Protein AF-A0A1Y6BEI7-F1 (afdb_monomer)

Radius of gyration: 17.92 Å; Cα contacts (8 Å, |Δi|>4): 416; chains: 1; bounding box: 47×39×53 Å

Foldseek 3Di:
DDDFAFKKKWFQDDPVLFFDPVQFQVFPPPHRKDKAWADDPFKIWMKIKDWDQCPPLCPVVCVVPVVPAPQRSIKMKMWTWMADNPPPGRQKIKTKIFIADVPFLCVVCVVVSVVLRVQRNPDDDDPVDHVCVRNVVVSVVSRVSSQASTLFMWIWMAGRSRMIMTHGDPDDPYHPSHDDQDPDPVSNSVVSQSVVFVNVVSSSSRRDDPPDDDPVVSPQMTMGGPDDPVVSVVSSVVSVVVSVD

Mean predicted aligned error: 5.33 Å

pLDDT: mean 88.7, std 12.26, range [48.06, 98.62]

Secondary structure (DSSP, 8-state):
-PPPPPPEEEE---TTSS--TTSTT---SSS--EEEEEE-SS-EEEEEEEEEE-TTTTHHHHHHHHHHH---SEEEEEEEEEE--SSSTTSEEEEEEEEEETTTHHHHHHHHHHHHHHHHHH----SS--HHHHHHHHHHHHHHHHHHH-SEEEEEEEETTSEEEEEE-------TTSPPPPSSHHHHHHHHHHHHHHHHHHHHHHH---SSS-GGGGGG---EESS-HHHHHHHHHHHHHHHH-

Solvent-accessible surface area (backbone atoms only — not comparable to full-atom values): 13618 Å² total; per-residue (Å²): 134,85,75,79,72,72,43,32,33,36,60,37,75,38,97,81,60,47,49,56,84,84,49,48,27,72,21,61,54,96,31,63,33,49,57,30,61,32,62,55,99,59,40,38,42,39,40,31,36,32,55,47,74,46,68,79,82,35,60,73,50,43,82,76,45,52,94,81,57,81,75,84,35,51,32,35,39,38,38,44,35,30,33,41,81,51,98,58,67,52,41,36,44,36,36,42,37,37,35,18,45,50,90,51,36,35,66,75,45,50,65,58,53,48,52,52,36,54,54,31,60,65,64,69,88,49,98,85,58,55,53,61,80,70,44,46,66,60,51,54,52,50,55,56,56,48,54,50,35,21,50,45,48,28,41,36,42,34,36,33,72,17,47,31,40,38,38,62,61,81,92,59,85,53,23,92,84,28,76,82,74,58,86,51,68,67,63,29,51,51,51,51,48,54,57,47,38,56,50,50,53,48,52,32,36,24,53,34,78,79,81,87,58,62,79,84,68,66,76,50,57,64,70,38,76,66,68,66,77,63,59,60,52,50,51,40,51,52,41,47,52,69,72,74,111

Structure (mmCIF, N/CA/C/O backbone):
data_AF-A0A1Y6BEI7-F1
#
_entry.id   AF-A0A1Y6BEI7-F1
#
loop_
_atom_site.group_PDB
_atom_site.id
_atom_site.type_symbol
_atom_site.label_atom_id
_atom_site.label_alt_id
_atom_site.label_comp_id
_atom_site.label_asym_id
_atom_site.label_entity_id
_atom_site.label_seq_id
_atom_site.pdbx_PDB_ins_code
_atom_site.Cartn_x
_atom_site.Cartn_y
_atom_site.Cartn_z
_atom_site.occupancy
_atom_site.B_iso_or_equiv
_atom_site.auth_seq_id
_atom_site.auth_comp_id
_atom_site.auth_asym_id
_atom_site.auth_atom_id
_atom_site.pdbx_PDB_model_num
ATOM 1 N N . MET A 1 1 ? 28.265 10.172 -5.011 1.00 57.28 1 MET A N 1
ATOM 2 C CA . MET A 1 1 ? 27.003 10.543 -4.333 1.00 57.28 1 MET A CA 1
ATOM 3 C C . MET A 1 1 ? 25.905 9.641 -4.865 1.00 57.28 1 MET A C 1
ATOM 5 O 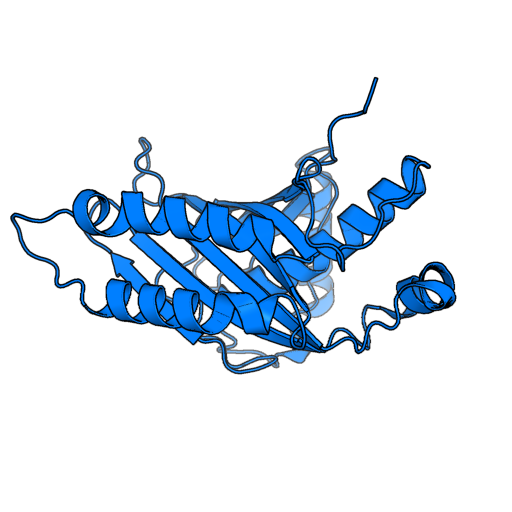O . MET A 1 1 ? 25.819 9.496 -6.079 1.00 57.28 1 MET A O 1
ATOM 9 N N . ARG A 1 2 ? 25.136 8.972 -4.000 1.00 72.94 2 ARG A N 1
ATOM 10 C CA . ARG A 1 2 ? 23.948 8.228 -4.446 1.00 72.94 2 ARG A CA 1
ATOM 11 C C . ARG A 1 2 ? 22.848 9.258 -4.713 1.00 72.94 2 ARG A C 1
ATOM 13 O O . ARG A 1 2 ? 22.606 10.097 -3.855 1.00 72.94 2 ARG A O 1
ATOM 20 N N . SER A 1 3 ? 22.265 9.247 -5.908 1.00 83.56 3 SER A N 1
ATOM 21 C CA . SER A 1 3 ? 21.085 10.061 -6.214 1.00 83.56 3 SER A CA 1
ATOM 22 C C . SER A 1 3 ? 19.923 9.616 -5.328 1.00 83.56 3 SER A C 1
ATOM 24 O O . SER A 1 3 ? 19.780 8.414 -5.083 1.00 83.56 3 SER A O 1
ATOM 26 N N . GLU A 1 4 ? 19.097 10.557 -4.875 1.00 90.12 4 GLU A N 1
ATOM 27 C CA . GLU A 1 4 ? 17.853 10.220 -4.181 1.00 90.12 4 GLU A CA 1
ATOM 28 C C . GLU A 1 4 ? 16.962 9.333 -5.074 1.00 90.12 4 GLU A C 1
ATOM 30 O O . GLU A 1 4 ? 16.994 9.474 -6.304 1.00 90.12 4 GLU A O 1
ATOM 35 N N . PRO A 1 5 ? 16.206 8.382 -4.492 1.00 92.00 5 PRO A N 1
ATOM 36 C CA . PRO A 1 5 ? 15.238 7.599 -5.249 1.00 92.00 5 PRO A CA 1
ATOM 37 C C . PRO A 1 5 ? 14.209 8.515 -5.928 1.00 92.00 5 PRO A C 1
ATOM 39 O O . PRO A 1 5 ? 13.787 9.505 -5.326 1.00 92.00 5 PRO A O 1
ATOM 42 N N . PRO A 1 6 ? 13.732 8.166 -7.136 1.00 95.25 6 PRO A N 1
ATOM 43 C CA . PRO A 1 6 ? 12.591 8.852 -7.728 1.00 95.25 6 PRO A CA 1
ATOM 44 C C . PRO A 1 6 ? 11.361 8.699 -6.827 1.00 95.25 6 PRO A C 1
ATOM 46 O O . PRO A 1 6 ? 11.113 7.634 -6.258 1.00 95.25 6 PRO A O 1
ATOM 49 N N . VAL A 1 7 ? 10.553 9.751 -6.740 1.00 96.94 7 VAL A N 1
ATOM 50 C CA . VAL A 1 7 ? 9.204 9.658 -6.174 1.00 96.94 7 VAL A CA 1
ATOM 51 C C . VAL A 1 7 ? 8.249 9.319 -7.305 1.00 96.94 7 VAL A C 1
ATOM 53 O O . VAL A 1 7 ? 8.371 9.864 -8.400 1.00 96.94 7 VAL A O 1
ATOM 56 N N . PHE A 1 8 ? 7.276 8.456 -7.044 1.00 97.19 8 PHE A N 1
ATOM 57 C CA . PHE A 1 8 ? 6.240 8.122 -8.012 1.00 97.19 8 PHE A CA 1
ATOM 58 C C . PHE A 1 8 ? 4.877 8.644 -7.566 1.00 97.19 8 PHE A C 1
ATOM 60 O O . PHE A 1 8 ? 4.600 8.759 -6.370 1.00 97.19 8 PHE A O 1
ATOM 67 N N . CYS A 1 9 ? 4.011 8.959 -8.523 1.00 97.50 9 CYS A N 1
ATOM 68 C CA . CYS A 1 9 ? 2.658 9.435 -8.277 1.00 97.50 9 CYS A CA 1
ATOM 69 C C . CYS A 1 9 ? 1.633 8.726 -9.164 1.00 97.50 9 CYS A C 1
ATOM 71 O O . CYS A 1 9 ? 1.908 8.345 -10.297 1.00 97.50 9 CYS A O 1
ATOM 73 N N . GLY A 1 10 ? 0.426 8.562 -8.637 1.00 96.00 10 GLY A N 1
ATOM 74 C CA . GLY A 1 10 ? -0.701 7.986 -9.358 1.00 96.00 10 GLY A CA 1
ATOM 75 C C . GLY A 1 10 ? -2.029 8.423 -8.753 1.00 96.00 10 GLY A C 1
ATOM 76 O O . GLY A 1 10 ? -2.081 9.190 -7.782 1.00 96.00 10 GLY A O 1
ATOM 77 N N . TRP A 1 11 ? -3.124 7.932 -9.323 1.00 95.81 11 TRP A N 1
ATOM 78 C CA . TRP A 1 11 ? -4.472 8.240 -8.856 1.00 95.81 11 TRP A CA 1
ATOM 79 C C . TRP A 1 11 ? -5.316 6.975 -8.695 1.00 95.81 11 TRP A C 1
ATOM 81 O O . TRP A 1 11 ? -5.514 6.219 -9.638 1.00 95.81 11 TRP A O 1
ATOM 91 N N . ILE A 1 12 ? -5.819 6.742 -7.485 1.00 94.50 12 ILE A N 1
ATOM 92 C CA . ILE A 1 12 ? -6.784 5.678 -7.209 1.00 94.50 12 ILE A CA 1
ATOM 93 C C . ILE A 1 12 ? -8.186 6.272 -7.404 1.00 94.50 12 ILE A C 1
ATOM 95 O O . ILE A 1 12 ? -8.562 7.170 -6.642 1.00 94.50 12 ILE A O 1
ATOM 99 N N . PRO A 1 13 ? -8.962 5.812 -8.3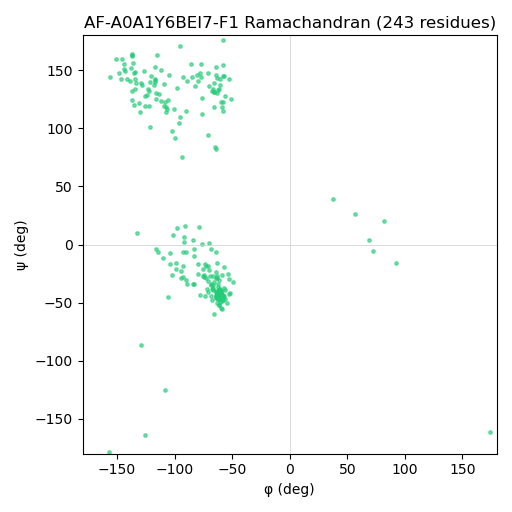99 1.00 91.25 13 PRO A N 1
ATOM 100 C CA . PRO A 1 13 ? -10.273 6.375 -8.679 1.00 91.25 13 PRO A CA 1
ATOM 101 C C . PRO A 1 13 ? -11.243 6.159 -7.512 1.00 91.25 13 PRO A C 1
ATOM 103 O O . PRO A 1 13 ? -11.227 5.133 -6.831 1.00 91.25 13 PRO A O 1
ATOM 106 N N . ALA A 1 14 ? -12.125 7.136 -7.301 1.00 89.19 14 ALA A N 1
ATOM 107 C CA . ALA A 1 14 ? -13.199 7.068 -6.318 1.00 89.19 14 ALA A CA 1
ATOM 108 C C . ALA A 1 14 ? -14.497 7.585 -6.941 1.00 89.19 14 ALA A C 1
ATOM 110 O O . ALA A 1 14 ? -14.573 8.751 -7.322 1.00 89.19 14 ALA A O 1
ATOM 111 N N . VAL A 1 15 ? -15.533 6.742 -6.992 1.00 83.06 15 VAL A N 1
ATOM 112 C CA . VAL A 1 15 ? -16.836 7.081 -7.601 1.00 83.06 15 VAL A CA 1
ATOM 113 C C . VAL A 1 15 ? -17.468 8.322 -6.956 1.00 83.06 15 VAL A C 1
ATOM 115 O O . VAL A 1 15 ? -18.041 9.161 -7.638 1.00 83.06 15 VAL A O 1
ATOM 118 N N . SER A 1 16 ? -17.319 8.483 -5.641 1.00 86.31 16 SER A N 1
ATOM 119 C CA . SER A 1 16 ? -17.838 9.630 -4.881 1.00 86.31 16 SER A CA 1
ATOM 120 C C . SER A 1 16 ? -16.917 10.861 -4.897 1.00 86.31 16 SER A C 1
ATOM 122 O O . SER A 1 16 ? -17.157 11.819 -4.164 1.00 86.31 16 SER A O 1
ATOM 124 N N . GLY A 1 17 ? -15.801 10.814 -5.632 1.00 88.62 17 GLY A N 1
ATOM 125 C CA . GLY A 1 17 ? -14.734 11.819 -5.585 1.00 88.62 17 GLY A CA 1
ATOM 126 C C . GLY A 1 17 ? -13.874 11.781 -4.313 1.00 88.62 17 GLY A C 1
ATOM 127 O O . GLY A 1 17 ? -12.880 12.504 -4.224 1.00 88.62 17 GLY A O 1
ATOM 128 N N . ARG A 1 18 ? -14.217 10.940 -3.323 1.00 93.94 18 ARG A N 1
ATOM 129 C CA . ARG A 1 18 ? -13.430 10.741 -2.097 1.00 93.94 18 ARG A CA 1
ATOM 130 C C . ARG A 1 18 ? -13.339 9.264 -1.721 1.00 93.94 18 ARG A C 1
ATOM 132 O O . ARG A 1 18 ? -14.350 8.616 -1.464 1.00 93.94 18 ARG A O 1
ATOM 139 N N . LEU A 1 19 ? -12.122 8.750 -1.580 1.00 94.38 19 LEU A N 1
ATOM 140 C CA . LEU A 1 19 ? -11.861 7.429 -1.029 1.00 94.38 19 LEU A CA 1
ATOM 141 C C . LEU A 1 19 ? -12.386 7.322 0.404 1.00 94.38 19 LEU A C 1
ATOM 143 O O . LEU A 1 19 ? -12.178 8.204 1.252 1.00 94.38 19 LEU A O 1
ATOM 147 N N . SER A 1 20 ? -13.013 6.184 0.690 1.00 94.62 20 SER A N 1
ATOM 148 C CA . SER A 1 20 ? -13.272 5.766 2.059 1.00 94.62 20 SER A CA 1
ATOM 149 C C . SER A 1 20 ? -12.173 4.817 2.522 1.00 94.62 20 SER A C 1
ATOM 151 O O . SER A 1 20 ? -12.123 3.661 2.122 1.00 94.62 20 SER A O 1
ATOM 153 N N . PHE A 1 21 ? -11.318 5.254 3.445 1.00 95.62 21 PHE A N 1
ATOM 154 C CA . PHE A 1 21 ? -10.297 4.368 4.022 1.00 95.62 21 PHE A CA 1
ATOM 155 C C . PHE A 1 21 ? -10.881 3.191 4.829 1.00 95.62 21 PHE A C 1
ATOM 157 O O . PHE A 1 21 ? -10.139 2.305 5.243 1.00 95.62 21 PHE A O 1
ATOM 164 N N . SER A 1 22 ? -12.201 3.150 5.053 1.00 94.19 22 SER A N 1
ATOM 165 C CA . SER A 1 22 ? -12.878 1.990 5.640 1.00 94.19 22 SER A CA 1
ATOM 166 C C . SER A 1 22 ? -13.144 0.852 4.662 1.00 94.19 22 SER A C 1
ATOM 168 O O . SER A 1 22 ? -13.449 -0.242 5.123 1.00 94.19 22 SER A O 1
ATOM 170 N N . VAL A 1 23 ? -13.072 1.099 3.349 1.00 93.62 23 VAL A N 1
ATOM 171 C CA . VAL A 1 23 ? -13.267 0.048 2.336 1.00 93.62 23 VAL A CA 1
ATOM 172 C C . VAL A 1 23 ? -11.958 -0.608 1.906 1.00 93.62 23 VAL A C 1
ATOM 174 O O . VAL A 1 23 ? -11.984 -1.589 1.170 1.00 93.62 23 VAL A O 1
ATOM 177 N N . PHE A 1 24 ? -10.819 -0.091 2.378 1.00 95.19 24 PHE A N 1
ATOM 178 C CA . PHE A 1 24 ? -9.511 -0.638 2.038 1.00 95.19 24 PHE A CA 1
ATOM 179 C C . PHE A 1 24 ? -9.417 -2.110 2.448 1.00 95.19 24 PHE A C 1
ATOM 181 O O . PHE A 1 24 ? -9.599 -2.440 3.612 1.00 95.19 24 PHE A O 1
ATOM 188 N N . GLY A 1 25 ? -9.124 -3.004 1.508 1.00 94.31 25 GLY A N 1
ATOM 189 C CA . GLY A 1 25 ? -9.045 -4.442 1.785 1.00 94.31 25 GLY A CA 1
ATOM 190 C C . GLY A 1 25 ? -10.396 -5.162 1.810 1.00 94.31 25 GLY A C 1
ATOM 191 O O . GLY A 1 25 ? -10.499 -6.239 2.388 1.00 94.31 25 GLY A O 1
ATOM 192 N N . GLN A 1 26 ? -11.432 -4.585 1.193 1.00 94.81 26 GLN A N 1
ATOM 193 C CA . GLN A 1 26 ? -12.680 -5.291 0.864 1.00 94.81 26 GLN A CA 1
ATOM 194 C C . GLN A 1 26 ? -12.656 -5.918 -0.541 1.00 94.81 26 GLN A C 1
ATOM 196 O O . GLN A 1 26 ? -13.675 -6.412 -1.017 1.00 94.81 26 GLN A O 1
ATOM 201 N N . SER A 1 27 ? -11.512 -5.876 -1.224 1.00 92.00 27 SER A N 1
ATOM 202 C CA . SER A 1 27 ? -11.386 -6.351 -2.599 1.00 92.00 27 SER A CA 1
ATOM 203 C C . SER A 1 27 ? -11.250 -7.866 -2.681 1.00 92.00 27 SER A C 1
ATOM 205 O O . SER A 1 27 ? -10.539 -8.491 -1.882 1.00 92.00 27 SER A O 1
ATOM 207 N N . GLU A 1 28 ? -11.908 -8.445 -3.681 1.00 91.31 28 GLU A N 1
ATOM 208 C CA . GLU A 1 28 ? -11.849 -9.872 -3.999 1.00 91.31 28 GLU A CA 1
ATOM 209 C C . GLU A 1 28 ? -10.968 -10.181 -5.220 1.00 91.31 28 GLU A C 1
ATOM 211 O O . GLU A 1 28 ? -10.657 -11.345 -5.471 1.00 91.31 28 GLU A O 1
ATOM 216 N N . HIS A 1 29 ? -10.493 -9.144 -5.920 1.00 88.62 29 HIS A N 1
ATOM 217 C CA . HIS A 1 29 ? -9.666 -9.254 -7.121 1.00 88.62 29 HIS A CA 1
ATOM 218 C C . HIS A 1 29 ? -8.268 -8.649 -6.916 1.00 88.62 29 HIS A C 1
ATOM 220 O O . HIS A 1 29 ? -8.149 -7.620 -6.251 1.00 88.62 29 HIS A O 1
ATOM 226 N N . PRO A 1 30 ? -7.204 -9.252 -7.485 1.00 89.38 30 PRO A N 1
ATOM 227 C CA . PRO A 1 30 ? -7.193 -10.525 -8.224 1.00 89.38 30 PRO A CA 1
ATOM 228 C C . PRO A 1 30 ? -7.348 -11.762 -7.322 1.00 89.38 30 PRO A C 1
ATOM 230 O O . PRO A 1 30 ? -7.664 -12.845 -7.803 1.00 89.38 30 PRO A O 1
ATOM 233 N N . THR A 1 31 ? -7.134 -11.614 -6.014 1.00 94.38 31 THR A N 1
ATOM 234 C CA . THR A 1 31 ? -7.521 -12.606 -5.006 1.00 94.38 31 THR A CA 1
ATOM 235 C C . THR A 1 31 ? -8.146 -11.906 -3.808 1.00 94.38 31 THR A C 1
ATOM 237 O O . THR A 1 31 ? -7.974 -10.700 -3.624 1.00 94.38 31 THR A O 1
ATOM 240 N N . LYS A 1 32 ? -8.838 -12.657 -2.950 1.00 95.81 32 LYS A N 1
ATOM 241 C CA . LYS A 1 32 ? -9.425 -12.097 -1.734 1.00 95.81 32 LYS A CA 1
ATOM 242 C C . LYS A 1 32 ? -8.362 -11.464 -0.839 1.00 95.81 32 LYS A C 1
ATOM 244 O O . LYS A 1 32 ? -7.453 -12.143 -0.357 1.00 95.81 32 LYS A O 1
ATOM 249 N N . SER A 1 33 ? -8.504 -10.163 -0.614 1.00 97.25 33 SER A N 1
ATOM 250 C CA . SER A 1 33 ? -7.698 -9.440 0.362 1.00 97.25 33 SER A CA 1
ATOM 251 C C . SER A 1 33 ? -8.104 -9.831 1.786 1.00 97.25 33 SER A C 1
ATOM 253 O O . SER A 1 33 ? -9.250 -10.187 2.066 1.00 97.25 33 SER A O 1
ATOM 255 N N . ILE A 1 34 ? -7.128 -9.825 2.691 1.00 97.69 34 ILE A N 1
ATOM 256 C CA . ILE A 1 34 ? -7.339 -10.046 4.119 1.00 97.69 34 ILE A CA 1
ATOM 257 C C . ILE A 1 34 ? -6.935 -8.768 4.833 1.00 97.69 34 ILE A C 1
ATOM 259 O O . ILE A 1 34 ? -5.805 -8.305 4.678 1.00 97.69 34 ILE A O 1
ATOM 263 N N . SER A 1 35 ? -7.847 -8.216 5.627 1.00 97.94 35 SER A N 1
ATOM 264 C CA . SER A 1 35 ? -7.639 -6.945 6.306 1.00 97.94 35 SER A CA 1
ATOM 265 C C . SER A 1 35 ? -8.105 -6.949 7.758 1.00 97.94 35 SER A C 1
ATOM 267 O O . SER A 1 35 ? -8.852 -7.826 8.198 1.00 97.94 35 SER A O 1
ATOM 269 N N . ALA A 1 36 ? -7.627 -5.961 8.506 1.00 97.94 36 ALA A N 1
ATOM 270 C CA . ALA A 1 36 ? -8.210 -5.512 9.762 1.00 97.94 36 ALA A CA 1
ATOM 271 C C . ALA A 1 36 ? -8.061 -3.997 9.880 1.00 97.94 36 ALA A C 1
ATOM 273 O O . ALA A 1 36 ? -7.109 -3.406 9.360 1.00 97.94 36 ALA A O 1
ATOM 274 N N . HIS A 1 37 ? -9.004 -3.384 10.589 1.00 97.44 37 HIS A N 1
ATOM 275 C CA . HIS A 1 37 ? -9.025 -1.952 10.840 1.00 97.44 37 HIS A CA 1
ATOM 276 C C . HIS A 1 37 ? -9.337 -1.702 12.309 1.00 97.44 37 HIS A C 1
ATOM 278 O O . HIS A 1 37 ? -10.319 -2.226 12.823 1.00 97.44 37 HIS A O 1
ATOM 284 N N . ALA A 1 38 ? -8.571 -0.816 12.932 1.00 97.12 38 ALA A N 1
ATOM 285 C CA . ALA A 1 38 ? -8.941 -0.186 14.189 1.00 97.12 38 ALA A CA 1
ATOM 286 C C . ALA A 1 38 ? -9.081 1.312 13.920 1.00 97.12 38 ALA A C 1
ATOM 288 O O . ALA A 1 38 ? -8.210 1.910 13.287 1.00 97.12 38 ALA A O 1
ATOM 289 N N . ALA A 1 39 ? -10.183 1.933 14.331 1.00 96.12 39 ALA A N 1
ATOM 290 C CA . ALA A 1 39 ? -10.394 3.356 14.097 1.00 96.12 39 ALA A CA 1
ATOM 291 C C . ALA A 1 39 ? -11.204 4.001 15.215 1.00 96.12 39 ALA A C 1
ATOM 293 O O . ALA A 1 39 ? -12.116 3.390 15.769 1.00 96.12 39 ALA A O 1
ATOM 294 N N . ASP A 1 40 ? -10.907 5.269 15.466 1.00 93.62 40 ASP A N 1
ATOM 295 C CA . ASP A 1 40 ? -11.716 6.173 16.269 1.00 93.62 40 ASP A CA 1
ATOM 296 C C . ASP A 1 40 ? -12.045 7.450 15.463 1.00 93.62 40 ASP A C 1
ATOM 298 O O . ASP A 1 40 ? -11.953 7.489 14.230 1.00 93.62 40 ASP A O 1
ATOM 302 N N . ARG A 1 41 ? -12.486 8.513 16.146 1.00 91.00 41 ARG A N 1
ATOM 303 C CA . ARG A 1 41 ? -12.839 9.797 15.509 1.00 91.00 41 ARG A CA 1
ATOM 304 C C . ARG A 1 41 ? -11.633 10.575 14.982 1.00 91.00 41 ARG A C 1
ATOM 306 O O . ARG A 1 41 ? -11.805 11.509 14.202 1.00 91.00 41 ARG A O 1
ATOM 313 N N . THR A 1 42 ? -10.436 10.253 15.447 1.00 91.75 42 THR A N 1
ATOM 314 C CA . THR A 1 42 ? -9.198 10.973 15.141 1.00 91.75 42 THR A CA 1
ATOM 315 C C . THR A 1 42 ? -8.333 10.197 14.173 1.00 91.75 42 THR A C 1
ATOM 317 O O . THR A 1 42 ? -7.933 10.752 13.154 1.00 91.75 42 THR A O 1
ATOM 320 N N . ARG A 1 43 ? -8.175 8.895 14.401 1.00 95.50 43 ARG A N 1
ATOM 321 C CA . ARG A 1 43 ? -7.199 8.079 13.705 1.00 95.50 43 ARG A CA 1
ATOM 322 C C . ARG A 1 43 ? -7.760 6.732 13.283 1.00 95.50 43 ARG A C 1
ATOM 324 O O . ARG A 1 43 ? -8.781 6.252 13.771 1.00 95.50 43 ARG A O 1
ATOM 331 N N . ARG A 1 44 ? -7.064 6.113 12.343 1.00 96.38 44 ARG A N 1
ATOM 332 C CA . ARG A 1 44 ? -7.294 4.758 11.865 1.00 96.38 44 ARG A CA 1
ATOM 333 C C . ARG A 1 44 ? -5.950 4.088 11.684 1.00 96.38 44 ARG A C 1
ATOM 335 O O . ARG A 1 44 ? -5.042 4.718 11.162 1.00 96.38 44 ARG A O 1
ATOM 342 N N . TYR A 1 45 ? -5.880 2.820 12.044 1.00 98.12 45 TYR A N 1
ATOM 343 C CA . TYR A 1 45 ? -4.816 1.893 11.701 1.00 98.12 45 TYR A CA 1
ATOM 344 C C . TYR A 1 45 ? -5.414 0.778 10.859 1.00 98.12 45 TYR A C 1
ATOM 346 O O . TYR A 1 45 ? -6.547 0.347 11.095 1.00 98.12 45 TYR A O 1
ATOM 354 N N . LEU A 1 46 ? -4.671 0.322 9.859 1.00 97.94 46 LEU A N 1
ATOM 355 C CA . LEU A 1 46 ? -5.067 -0.815 9.051 1.00 97.94 46 LEU A CA 1
ATOM 356 C C . LEU A 1 46 ? -3.875 -1.673 8.659 1.00 97.94 46 LEU A C 1
ATOM 358 O O . LEU A 1 46 ? -2.757 -1.191 8.464 1.00 97.94 46 LEU A O 1
ATOM 362 N N . VAL A 1 47 ? -4.173 -2.956 8.520 1.00 98.50 47 VAL A N 1
ATOM 363 C CA . VAL A 1 47 ? -3.326 -3.952 7.880 1.00 98.50 47 VAL A CA 1
ATOM 364 C C . VAL A 1 47 ? -4.146 -4.593 6.779 1.00 98.50 47 VAL A C 1
ATOM 366 O O . VAL A 1 47 ? -5.272 -5.021 7.022 1.00 98.50 47 VAL A O 1
ATOM 369 N N . VAL A 1 48 ? -3.603 -4.642 5.569 1.00 98.44 48 VAL A N 1
ATOM 370 C CA . VAL A 1 48 ? -4.237 -5.296 4.421 1.00 98.44 48 VAL A CA 1
ATOM 371 C C . VAL A 1 48 ? -3.175 -6.086 3.687 1.00 98.44 48 VAL A C 1
ATOM 373 O O . VAL A 1 48 ? -2.116 -5.545 3.392 1.00 98.44 48 VAL A O 1
ATOM 376 N N . TYR A 1 49 ? -3.442 -7.341 3.351 1.00 98.38 49 TYR A N 1
ATOM 377 C CA . TYR A 1 49 ? -2.570 -8.093 2.459 1.00 98.38 49 TYR A CA 1
ATOM 378 C C . TYR A 1 49 ? -3.350 -8.920 1.447 1.00 98.38 49 TYR A C 1
ATOM 380 O O . TYR A 1 49 ? -4.483 -9.339 1.689 1.00 98.38 49 TYR A O 1
ATOM 388 N N . GLN A 1 50 ? -2.732 -9.150 0.295 1.00 97.50 50 GLN A N 1
ATOM 389 C CA . GLN A 1 50 ? -3.336 -9.836 -0.838 1.00 97.50 50 GLN A CA 1
ATOM 390 C C . GLN A 1 50 ? -2.272 -10.638 -1.586 1.00 97.50 50 GLN A C 1
ATOM 392 O O . GLN A 1 50 ? -1.131 -10.200 -1.737 1.00 97.50 50 GLN A O 1
ATOM 397 N N . ARG A 1 51 ? -2.643 -11.827 -2.067 1.00 96.38 51 ARG A N 1
ATOM 398 C CA . ARG A 1 51 ? -1.786 -12.608 -2.963 1.00 96.38 51 ARG A CA 1
ATOM 399 C C . ARG A 1 51 ? -1.950 -12.093 -4.388 1.00 96.38 51 ARG A C 1
ATOM 401 O O . ARG A 1 51 ? -3.078 -11.907 -4.844 1.00 96.38 51 ARG A O 1
ATOM 408 N N . ARG A 1 52 ? -0.851 -11.942 -5.120 1.00 93.44 52 ARG A N 1
ATOM 409 C CA . ARG A 1 52 ? -0.887 -11.634 -6.553 1.00 93.44 52 ARG A CA 1
ATOM 410 C C . ARG A 1 52 ? 0.082 -12.521 -7.313 1.00 93.44 52 ARG A C 1
ATOM 412 O O . ARG A 1 52 ? 1.179 -12.797 -6.835 1.00 93.44 52 ARG A O 1
ATOM 419 N N . ILE A 1 53 ? -0.343 -12.921 -8.506 1.00 90.94 53 ILE A N 1
ATOM 420 C CA . ILE A 1 53 ? 0.515 -13.559 -9.497 1.00 90.94 53 ILE A CA 1
ATOM 421 C C . ILE A 1 53 ? 0.876 -12.475 -10.509 1.00 90.94 53 ILE A C 1
ATOM 423 O O . ILE A 1 53 ? -0.013 -11.921 -11.146 1.00 90.94 53 ILE A O 1
ATOM 427 N N . THR A 1 54 ? 2.154 -12.129 -10.631 1.00 82.56 54 THR A N 1
ATOM 428 C CA . THR A 1 54 ? 2.616 -11.035 -11.507 1.00 82.56 54 THR A CA 1
ATOM 429 C C . THR A 1 54 ? 3.135 -11.531 -12.860 1.00 82.56 54 THR A C 1
ATOM 431 O O . THR A 1 54 ? 3.765 -10.776 -13.593 1.00 82.56 54 THR A O 1
ATOM 434 N N . ALA A 1 55 ? 2.856 -12.790 -13.218 1.00 65.88 55 ALA A N 1
ATOM 435 C CA . ALA A 1 55 ? 3.430 -13.480 -14.377 1.00 65.88 55 ALA A CA 1
ATOM 436 C C . ALA A 1 55 ? 3.297 -12.723 -15.717 1.00 65.88 55 ALA A C 1
ATOM 438 O O . ALA A 1 55 ? 4.195 -12.853 -16.556 1.00 65.88 55 ALA A O 1
ATOM 439 N N . ASP A 1 56 ? 2.248 -11.908 -15.874 1.00 54.47 56 ASP A N 1
ATOM 440 C CA . ASP A 1 56 ? 1.923 -11.206 -17.124 1.00 54.47 56 ASP A CA 1
ATOM 441 C C . ASP A 1 56 ? 2.520 -9.791 -17.208 1.00 54.47 56 ASP A C 1
ATOM 443 O O . ASP A 1 56 ? 2.871 -9.328 -18.290 1.00 54.47 56 ASP A O 1
ATOM 447 N N . ALA A 1 57 ? 2.737 -9.114 -16.075 1.00 55.66 57 ALA A N 1
ATOM 448 C CA . ALA A 1 57 ? 3.370 -7.788 -16.043 1.00 55.66 57 ALA A CA 1
ATOM 449 C C . ALA A 1 57 ? 4.913 -7.854 -16.081 1.00 55.66 57 ALA A C 1
ATOM 451 O O . ALA A 1 57 ? 5.592 -6.839 -16.223 1.00 55.66 57 ALA A O 1
ATOM 452 N N . VAL A 1 58 ? 5.475 -9.057 -15.936 1.00 51.84 58 VAL A N 1
ATOM 453 C CA . VAL A 1 58 ? 6.906 -9.321 -15.704 1.00 51.84 58 VAL A CA 1
ATOM 454 C C . VAL A 1 58 ? 7.617 -9.774 -16.992 1.00 51.84 58 VAL A C 1
ATOM 456 O O . VAL A 1 58 ? 8.787 -10.136 -16.957 1.00 51.84 58 VAL A O 1
ATOM 459 N N . VAL A 1 59 ? 6.974 -9.726 -18.166 1.00 50.28 59 VAL A N 1
ATOM 460 C CA . VAL A 1 59 ? 7.618 -10.111 -19.443 1.00 50.28 59 VAL A CA 1
ATOM 461 C C . VAL A 1 59 ? 8.918 -9.323 -19.730 1.00 50.28 59 VAL A C 1
ATOM 463 O O . VAL A 1 59 ? 9.895 -9.970 -20.104 1.00 50.28 59 VAL A O 1
ATOM 466 N N . PRO A 1 60 ? 9.029 -8.004 -19.451 1.00 50.12 60 PRO A N 1
ATOM 467 C CA . PRO A 1 60 ? 10.308 -7.287 -19.572 1.00 50.12 60 PRO A CA 1
ATOM 468 C C . PRO A 1 60 ? 11.330 -7.669 -18.485 1.00 50.12 60 PRO A C 1
ATOM 470 O O . PRO A 1 60 ? 12.534 -7.689 -18.733 1.00 50.12 60 PRO A O 1
ATOM 473 N N . LEU A 1 61 ? 10.855 -8.025 -17.283 1.00 50.72 61 LEU A N 1
ATOM 474 C CA . LEU A 1 61 ? 11.693 -8.528 -16.187 1.00 50.72 61 LEU A CA 1
ATOM 475 C C . LEU A 1 61 ? 12.300 -9.888 -16.529 1.00 50.72 61 LEU A C 1
ATOM 477 O O . LEU A 1 61 ? 13.416 -10.179 -16.116 1.00 50.72 61 LEU A O 1
ATOM 481 N N . LYS A 1 62 ? 11.567 -10.734 -17.259 1.00 52.59 62 LYS A N 1
ATOM 482 C CA . LYS A 1 62 ? 12.026 -12.074 -17.609 1.00 52.59 62 LYS A CA 1
ATOM 483 C C . LYS A 1 62 ? 13.325 -11.984 -18.410 1.00 52.59 62 LYS A C 1
ATOM 485 O O . LYS A 1 62 ? 14.326 -12.525 -17.970 1.00 52.59 62 LYS A O 1
ATOM 490 N N . SER A 1 63 ? 13.379 -11.240 -19.509 1.00 54.09 63 SER A N 1
ATOM 491 C CA . SER A 1 63 ? 14.599 -11.182 -20.331 1.00 54.09 63 SER A CA 1
ATOM 492 C C . SER A 1 63 ? 15.819 -10.564 -19.633 1.00 54.09 63 SER A C 1
ATOM 494 O O . SER A 1 63 ? 16.935 -10.950 -19.963 1.00 54.09 63 SER A O 1
ATOM 496 N N . LEU A 1 64 ? 15.630 -9.643 -18.678 1.00 55.50 64 LEU A N 1
ATOM 497 C CA . LEU A 1 64 ? 16.740 -8.955 -17.998 1.00 55.50 64 LEU A CA 1
ATOM 498 C C . LEU A 1 64 ? 17.175 -9.612 -16.674 1.00 55.50 64 LEU A C 1
ATOM 500 O O . LEU A 1 64 ? 18.341 -9.527 -16.306 1.00 55.50 64 LEU A O 1
ATOM 504 N N . LEU A 1 65 ? 16.268 -10.289 -15.961 1.00 55.72 65 LEU A N 1
ATOM 505 C CA . LEU A 1 65 ? 16.514 -10.826 -14.612 1.00 55.72 65 LEU A CA 1
ATOM 506 C C . LEU A 1 65 ? 16.449 -12.370 -14.525 1.00 55.72 65 LEU A C 1
ATOM 508 O O . LEU A 1 65 ? 16.709 -12.929 -13.455 1.00 55.72 65 LEU A O 1
ATOM 512 N N . LEU A 1 66 ? 16.117 -13.083 -15.617 1.00 48.06 66 LEU A N 1
ATOM 513 C CA . LEU A 1 66 ? 15.872 -14.540 -15.603 1.00 48.06 66 LEU A CA 1
ATOM 514 C C . LEU A 1 66 ? 17.036 -15.421 -15.130 1.00 48.06 66 LEU A C 1
ATOM 516 O O . LEU A 1 66 ? 16.737 -16.376 -14.414 1.00 48.06 66 LEU A O 1
ATOM 520 N N . PRO A 1 67 ? 18.320 -15.179 -15.461 1.00 53.94 67 PRO A N 1
ATOM 521 C CA . PRO A 1 67 ? 19.358 -16.120 -15.044 1.00 53.94 67 PRO A CA 1
ATOM 522 C C . PRO A 1 67 ? 19.558 -16.155 -13.521 1.00 53.94 67 PRO A C 1
ATOM 524 O O . PRO A 1 67 ? 19.951 -17.183 -12.981 1.00 53.94 67 PRO A O 1
ATOM 527 N N . ALA A 1 68 ? 19.264 -15.054 -12.817 1.00 52.03 68 ALA A N 1
ATOM 528 C CA . ALA A 1 68 ? 19.612 -14.907 -11.405 1.00 52.03 68 ALA A CA 1
ATOM 529 C C . ALA A 1 68 ? 18.442 -15.121 -10.431 1.00 52.03 68 ALA A C 1
ATOM 531 O O . ALA A 1 68 ? 18.683 -15.480 -9.280 1.00 52.03 68 ALA A O 1
ATOM 532 N N . LEU A 1 69 ? 17.184 -14.893 -10.836 1.00 56.88 69 LEU A N 1
ATOM 533 C CA . LEU A 1 69 ? 16.135 -14.617 -9.845 1.00 56.88 69 LEU A CA 1
ATOM 534 C C . LEU A 1 69 ? 15.055 -15.690 -9.631 1.00 56.88 69 LEU A C 1
ATOM 536 O O . LEU A 1 69 ? 14.366 -15.578 -8.618 1.00 56.88 69 LEU A O 1
ATOM 540 N N . HIS A 1 70 ? 14.924 -16.733 -10.472 1.00 60.06 70 HIS A N 1
ATOM 541 C CA . HIS A 1 70 ? 13.957 -17.849 -10.290 1.00 60.06 70 HIS A CA 1
ATOM 542 C C . HIS A 1 70 ? 12.585 -17.408 -9.722 1.00 60.06 70 HIS A C 1
ATOM 544 O O . HIS A 1 70 ? 12.012 -18.064 -8.852 1.00 60.06 70 HIS A O 1
ATOM 550 N N . LEU A 1 71 ? 12.071 -16.250 -10.158 1.00 66.50 71 LEU A N 1
ATOM 551 C CA . LEU A 1 71 ? 10.853 -15.684 -9.583 1.00 66.50 71 LEU A CA 1
ATOM 552 C C . LEU A 1 71 ? 9.659 -16.466 -10.120 1.00 66.50 71 LEU A C 1
ATOM 554 O O . LEU A 1 71 ? 9.320 -16.371 -11.297 1.00 66.50 71 LEU A O 1
ATOM 558 N N . ASP A 1 72 ? 8.996 -17.201 -9.233 1.00 75.00 72 ASP A N 1
ATOM 559 C CA . ASP A 1 72 ? 7.758 -17.939 -9.498 1.00 75.00 72 ASP A CA 1
ATOM 560 C C . ASP A 1 72 ? 6.539 -17.017 -9.703 1.00 75.00 72 ASP A C 1
ATOM 562 O O . ASP A 1 72 ? 5.428 -17.490 -9.944 1.00 75.00 72 ASP A O 1
ATOM 566 N N . GLY A 1 73 ? 6.741 -15.695 -9.639 1.00 84.94 73 GLY A N 1
ATOM 567 C CA . GLY A 1 73 ? 5.707 -14.687 -9.851 1.00 84.94 73 GLY A CA 1
ATOM 568 C C . GLY A 1 73 ? 4.647 -14.647 -8.747 1.00 84.94 73 GLY A C 1
ATOM 569 O O . GLY A 1 73 ? 3.691 -13.891 -8.889 1.00 84.94 73 GLY A O 1
ATOM 570 N N . ASP A 1 74 ? 4.779 -15.443 -7.678 1.00 91.56 74 ASP A N 1
ATOM 571 C CA . ASP A 1 74 ? 3.778 -15.614 -6.619 1.00 91.56 74 ASP A CA 1
ATOM 572 C C . ASP A 1 74 ? 4.165 -14.818 -5.368 1.00 91.56 74 ASP A C 1
ATOM 574 O O . ASP A 1 74 ? 4.958 -15.245 -4.517 1.00 91.56 74 ASP A O 1
ATOM 578 N N . PHE A 1 75 ? 3.573 -13.634 -5.251 1.00 94.69 75 PHE A N 1
ATOM 579 C CA . PHE A 1 75 ? 3.921 -12.667 -4.224 1.00 94.69 75 PHE A CA 1
ATOM 580 C C . PHE A 1 75 ? 2.756 -12.390 -3.276 1.00 94.69 75 PHE A C 1
ATOM 582 O O . PHE A 1 75 ? 1.576 -12.481 -3.629 1.00 94.69 75 PHE A O 1
ATOM 589 N N . ILE A 1 76 ? 3.103 -12.003 -2.050 1.00 97.12 76 ILE A N 1
ATOM 590 C CA . ILE A 1 76 ? 2.176 -11.396 -1.099 1.00 97.12 76 ILE A CA 1
ATOM 591 C C . ILE A 1 76 ? 2.492 -9.911 -1.010 1.00 97.12 76 ILE A C 1
ATOM 593 O O . ILE A 1 76 ? 3.616 -9.527 -0.694 1.00 97.12 76 ILE A O 1
ATOM 597 N N . PHE A 1 77 ? 1.480 -9.097 -1.264 1.00 97.75 77 PHE A N 1
ATOM 598 C CA . PHE A 1 77 ? 1.523 -7.659 -1.076 1.00 97.75 77 PHE A CA 1
ATOM 599 C C . PHE A 1 77 ? 0.887 -7.332 0.267 1.00 97.75 77 PHE A C 1
ATOM 601 O O . PHE A 1 77 ? -0.166 -7.878 0.591 1.00 97.75 77 PHE A O 1
ATOM 608 N N . LEU A 1 78 ? 1.525 -6.471 1.049 1.00 98.38 78 LEU A N 1
ATOM 609 C CA . LEU A 1 78 ? 1.070 -6.044 2.372 1.00 98.38 78 LEU A CA 1
ATOM 610 C C . LEU A 1 78 ? 1.092 -4.520 2.431 1.00 98.38 78 LEU A C 1
ATOM 612 O O . LEU A 1 78 ? 2.048 -3.907 1.972 1.00 98.38 78 LEU A O 1
ATOM 616 N N . PHE A 1 79 ? 0.076 -3.917 3.034 1.00 98.62 79 PHE A N 1
ATOM 617 C CA . PHE A 1 79 ? 0.023 -2.500 3.356 1.00 98.62 79 PHE A CA 1
ATOM 618 C C . PHE A 1 79 ? -0.281 -2.327 4.841 1.00 98.62 79 PHE A C 1
ATOM 620 O O . PHE A 1 79 ? -1.325 -2.772 5.328 1.00 98.62 79 PHE A O 1
ATOM 627 N N . LEU A 1 80 ? 0.646 -1.690 5.551 1.00 98.50 80 LEU A N 1
ATOM 628 C CA . LEU A 1 80 ? 0.472 -1.228 6.923 1.00 98.50 80 LEU A CA 1
ATOM 629 C C . LEU A 1 80 ? 0.353 0.285 6.871 1.00 98.50 80 LEU A C 1
ATOM 631 O O . LEU A 1 80 ? 1.277 0.946 6.404 1.00 98.50 80 LEU A O 1
ATOM 635 N N . ALA A 1 81 ? -0.777 0.830 7.311 1.00 98.38 81 ALA A N 1
ATOM 636 C CA . ALA A 1 81 ? -0.988 2.267 7.263 1.00 98.38 81 ALA A CA 1
ATOM 637 C C . ALA A 1 81 ? -1.799 2.799 8.435 1.00 98.38 81 ALA A C 1
ATOM 639 O O . ALA A 1 81 ? -2.580 2.085 9.069 1.00 98.38 81 ALA A O 1
ATOM 640 N N . SER A 1 82 ? -1.650 4.098 8.664 1.00 97.88 82 SER A N 1
ATOM 641 C CA . SER A 1 82 ? -2.478 4.863 9.574 1.00 97.88 82 SER A CA 1
ATOM 642 C C . SER A 1 82 ? -2.879 6.204 8.970 1.00 97.88 82 SER A C 1
ATOM 644 O O . SER A 1 82 ? -2.239 6.719 8.051 1.00 97.88 82 SER A O 1
ATOM 646 N N . THR A 1 83 ? -3.979 6.774 9.446 1.00 97.31 83 THR A N 1
ATOM 647 C CA . THR A 1 83 ? -4.315 8.149 9.078 1.00 97.31 83 THR A CA 1
ATOM 648 C C . THR A 1 83 ? -3.473 9.142 9.869 1.00 97.31 83 THR A C 1
ATOM 650 O O . THR A 1 83 ? -3.137 8.899 11.030 1.00 97.31 83 THR A O 1
ATOM 653 N N . ASP A 1 84 ? -3.165 10.272 9.242 1.00 89.56 84 ASP A N 1
ATOM 654 C CA . ASP A 1 84 ? -2.448 11.376 9.883 1.00 89.56 84 ASP A CA 1
ATOM 655 C C . ASP A 1 84 ? -3.394 12.239 10.749 1.00 89.56 84 ASP A C 1
ATOM 657 O O . ASP A 1 84 ? -4.561 12.447 10.393 1.00 89.56 84 ASP A O 1
ATOM 661 N N . ASP A 1 85 ? -2.863 12.764 11.857 1.00 78.56 85 ASP A N 1
ATOM 662 C CA . ASP A 1 85 ? -3.541 13.642 12.828 1.00 78.56 85 ASP A CA 1
ATOM 663 C C . ASP A 1 85 ? -3.363 15.138 12.485 1.00 78.56 85 ASP A C 1
ATOM 665 O O . ASP A 1 85 ? -3.596 16.021 13.313 1.00 78.56 85 ASP A O 1
ATOM 669 N N . GLY A 1 86 ? -2.936 15.446 11.257 1.00 77.00 86 GLY A N 1
ATOM 670 C CA . GLY A 1 86 ? -2.773 16.816 10.776 1.00 77.00 86 GLY A CA 1
ATOM 671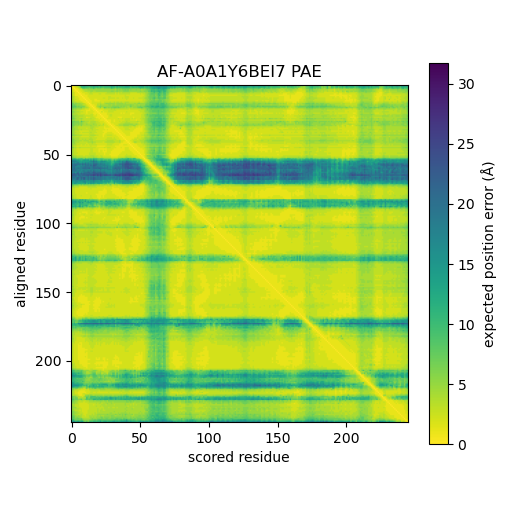 C C . GLY A 1 86 ? -4.060 17.657 10.835 1.00 77.00 86 GLY A C 1
ATOM 672 O O . GLY A 1 86 ? -5.155 17.173 11.122 1.00 77.00 86 GLY A O 1
ATOM 673 N N . ARG A 1 87 ? -3.945 18.951 10.491 1.00 78.12 87 ARG A N 1
ATOM 674 C CA . ARG A 1 87 ? -5.061 19.929 10.527 1.00 78.12 87 ARG A CA 1
ATOM 675 C C . ARG A 1 87 ? -6.339 19.433 9.834 1.00 78.12 87 ARG A C 1
ATOM 677 O O . ARG A 1 87 ? -7.440 19.777 10.254 1.00 78.12 87 ARG A O 1
ATOM 684 N N . LEU A 1 88 ? -6.185 18.626 8.784 1.00 81.25 88 LEU A N 1
ATOM 685 C CA . LEU A 1 88 ? -7.275 17.932 8.107 1.00 81.25 88 LEU A CA 1
ATOM 686 C C . LEU A 1 88 ? -7.327 16.483 8.602 1.00 81.25 88 LEU A C 1
ATOM 688 O O . LEU A 1 88 ? -6.642 15.610 8.060 1.00 81.25 88 LEU A O 1
ATOM 692 N N . LYS A 1 89 ? -8.133 16.242 9.644 1.00 85.25 89 LYS A N 1
ATOM 693 C CA . LYS A 1 89 ? -8.283 14.916 10.260 1.00 85.25 89 LYS A CA 1
ATOM 694 C C . LYS A 1 89 ? -8.580 13.859 9.197 1.00 85.25 89 LYS A C 1
ATOM 696 O O . LYS A 1 89 ? -9.551 13.981 8.451 1.00 85.25 89 LYS A O 1
ATOM 701 N N . GLN A 1 90 ? -7.766 12.806 9.162 1.00 89.12 90 GLN A N 1
ATOM 702 C CA . GLN A 1 90 ? -7.941 11.656 8.271 1.00 89.12 90 GLN A CA 1
ATOM 703 C C . GLN A 1 90 ? -7.992 11.983 6.767 1.00 89.12 90 GLN A C 1
ATOM 705 O O . GLN A 1 90 ? -8.603 11.233 6.000 1.00 89.12 90 GLN A O 1
ATOM 710 N N . GLU A 1 91 ? -7.383 13.084 6.319 1.00 95.25 91 GLU A N 1
ATOM 711 C CA . GLU A 1 91 ? -7.292 13.409 4.885 1.00 95.25 91 GLU A CA 1
ATOM 712 C C . GLU A 1 91 ? -6.266 12.531 4.154 1.00 95.25 91 GLU A C 1
ATOM 714 O O . GLU A 1 91 ? -6.417 12.249 2.964 1.00 95.25 91 GLU A O 1
ATOM 719 N N . PHE A 1 92 ? -5.250 12.072 4.886 1.00 96.94 92 PHE A N 1
ATOM 720 C CA . PHE A 1 92 ? -4.181 11.224 4.381 1.00 96.94 92 PHE A CA 1
ATOM 721 C C . PHE A 1 92 ? -4.201 9.865 5.075 1.00 96.94 92 PHE A C 1
ATOM 723 O O . PHE A 1 92 ? -4.371 9.792 6.293 1.00 96.94 92 PHE A O 1
ATOM 730 N N . LEU A 1 93 ? -3.967 8.815 4.296 1.00 97.44 93 LEU A N 1
ATOM 731 C CA . LEU A 1 93 ? -3.593 7.485 4.751 1.00 97.44 93 LEU A CA 1
ATOM 732 C C . LEU A 1 93 ? -2.120 7.284 4.393 1.00 97.44 93 LEU A C 1
ATOM 734 O O . LEU A 1 93 ? -1.767 7.274 3.214 1.00 97.44 93 LEU A O 1
ATOM 738 N N . ARG A 1 94 ? -1.262 7.178 5.407 1.00 97.69 94 ARG A N 1
ATOM 739 C CA . ARG A 1 94 ? 0.188 7.047 5.247 1.00 97.69 94 ARG A CA 1
ATOM 740 C C . ARG A 1 94 ? 0.682 5.759 5.868 1.00 97.69 94 ARG A C 1
ATOM 742 O O . ARG A 1 94 ? 0.171 5.328 6.898 1.00 97.69 94 ARG A O 1
ATOM 749 N N . GLY A 1 95 ? 1.684 5.156 5.257 1.00 97.69 95 GLY A N 1
ATOM 750 C CA . GLY A 1 95 ? 2.223 3.902 5.747 1.00 97.69 95 GLY A CA 1
ATOM 751 C C . GLY A 1 95 ? 3.260 3.320 4.816 1.00 97.69 95 GLY A C 1
ATOM 752 O O . GLY A 1 95 ? 3.782 4.020 3.954 1.00 97.69 95 GLY A O 1
ATOM 753 N N . ARG A 1 96 ? 3.513 2.025 4.972 1.00 98.31 96 ARG A N 1
ATOM 754 C CA . ARG A 1 96 ? 4.473 1.286 4.162 1.00 98.31 96 ARG A CA 1
ATOM 755 C C . ARG A 1 96 ? 3.800 0.109 3.482 1.00 98.31 96 ARG A C 1
ATOM 757 O O . ARG A 1 96 ? 3.038 -0.639 4.102 1.00 98.31 96 ARG A O 1
ATOM 764 N N . ALA A 1 97 ? 4.082 -0.038 2.195 1.00 98.31 97 ALA A N 1
ATOM 765 C CA . ALA A 1 97 ? 3.691 -1.195 1.413 1.00 98.31 97 ALA A CA 1
ATOM 766 C C . ALA A 1 97 ? 4.905 -2.091 1.156 1.00 98.31 97 ALA A C 1
ATOM 768 O O . ALA A 1 97 ? 6.025 -1.609 0.997 1.00 98.31 97 ALA A O 1
ATOM 769 N N . PHE A 1 98 ? 4.671 -3.397 1.122 1.00 97.56 98 PHE A N 1
ATOM 770 C CA . PHE A 1 98 ? 5.705 -4.422 1.070 1.00 97.56 98 PHE A CA 1
ATOM 771 C C . PHE A 1 98 ? 5.349 -5.489 0.039 1.00 97.56 98 PHE A C 1
ATOM 773 O O . PHE A 1 98 ? 4.178 -5.843 -0.119 1.00 97.56 98 PHE A O 1
ATOM 780 N N . ILE A 1 99 ? 6.375 -6.052 -0.591 1.00 95.56 99 ILE A N 1
ATOM 781 C CA . ILE A 1 99 ? 6.293 -7.243 -1.436 1.00 95.56 99 ILE A CA 1
ATOM 782 C C . ILE A 1 99 ? 7.075 -8.365 -0.756 1.00 95.56 99 ILE A C 1
ATOM 784 O O . ILE A 1 99 ? 8.243 -8.198 -0.405 1.00 95.56 99 ILE A O 1
ATOM 788 N N . PHE A 1 100 ? 6.454 -9.530 -0.612 1.00 94.94 100 PHE A N 1
ATOM 789 C CA . PHE A 1 100 ? 7.086 -10.740 -0.093 1.00 94.94 100 PHE A CA 1
ATOM 790 C C . PHE A 1 100 ? 7.015 -11.865 -1.118 1.00 94.94 100 PHE A C 1
ATOM 792 O O . PHE A 1 100 ? 5.963 -12.099 -1.715 1.00 94.94 100 PHE A O 1
ATOM 799 N N . ARG A 1 101 ? 8.095 -12.643 -1.244 1.00 92.19 101 ARG A N 1
ATOM 800 C CA . ARG A 1 101 ? 8.023 -13.979 -1.851 1.00 92.19 101 ARG A CA 1
ATOM 801 C C . ARG A 1 101 ? 7.179 -14.880 -0.960 1.00 92.19 101 ARG A C 1
ATOM 803 O O . ARG A 1 101 ? 7.411 -14.963 0.251 1.00 92.19 101 ARG A O 1
ATOM 810 N N . ARG A 1 102 ? 6.214 -15.589 -1.551 1.00 92.62 102 ARG A N 1
ATOM 811 C CA . ARG A 1 102 ? 5.283 -16.432 -0.789 1.00 92.62 102 ARG A CA 1
ATOM 812 C C . ARG A 1 102 ? 5.986 -17.557 -0.023 1.00 92.62 102 ARG A C 1
ATOM 814 O O . ARG A 1 102 ? 5.549 -17.888 1.076 1.00 92.62 102 ARG A O 1
ATOM 821 N N . ARG A 1 103 ? 7.019 -18.162 -0.617 1.00 91.12 103 ARG A N 1
ATOM 822 C CA . ARG A 1 103 ? 7.687 -19.374 -0.107 1.00 91.12 103 ARG A CA 1
ATOM 823 C C . ARG A 1 103 ? 8.869 -19.116 0.837 1.00 91.12 103 ARG A C 1
ATOM 825 O O . ARG A 1 103 ? 9.374 -20.083 1.390 1.00 91.12 103 ARG A O 1
ATOM 832 N N . SER A 1 104 ? 9.296 -17.864 1.022 1.00 91.06 104 SER A N 1
ATOM 833 C CA . SER A 1 104 ? 10.412 -17.518 1.919 1.00 91.06 104 SER A CA 1
ATOM 834 C C . SER A 1 104 ? 10.037 -16.392 2.887 1.00 91.06 104 SER A C 1
ATOM 836 O O . SER A 1 104 ? 9.526 -16.658 3.977 1.00 91.06 104 SER A O 1
ATOM 838 N N . GLY A 1 105 ? 10.193 -15.129 2.486 1.00 93.25 105 GLY A N 1
ATOM 839 C CA . GLY A 1 105 ? 9.950 -13.973 3.359 1.00 93.25 105 GLY A CA 1
ATOM 840 C C . GLY A 1 105 ? 8.566 -13.982 4.022 1.00 93.25 105 GLY A C 1
ATOM 841 O O . GLY A 1 105 ? 8.441 -13.765 5.228 1.00 93.25 105 GLY A O 1
ATOM 842 N N . TRP A 1 106 ? 7.511 -14.336 3.276 1.00 96.44 106 TRP A N 1
ATOM 843 C CA . TRP A 1 106 ? 6.160 -14.393 3.841 1.00 96.44 106 TRP A CA 1
ATOM 844 C C . TRP A 1 106 ? 5.986 -15.493 4.892 1.00 96.44 106 TRP A C 1
ATOM 846 O O . TRP A 1 106 ? 5.318 -15.266 5.900 1.00 96.44 106 TRP A O 1
ATOM 856 N N . THR A 1 107 ? 6.575 -16.680 4.702 1.00 96.19 107 THR A N 1
ATOM 857 C CA . THR A 1 107 ? 6.445 -17.773 5.681 1.00 96.19 107 THR A CA 1
ATOM 858 C C . THR A 1 107 ? 7.049 -17.415 7.034 1.00 96.19 107 THR A C 1
ATOM 860 O O . THR A 1 107 ? 6.531 -17.872 8.052 1.00 96.19 107 THR A O 1
ATOM 863 N N . MET A 1 108 ? 8.062 -16.542 7.052 1.00 96.50 108 MET A N 1
ATOM 864 C CA . MET A 1 108 ? 8.697 -16.065 8.283 1.00 96.50 108 MET A CA 1
ATOM 865 C C . MET A 1 108 ? 7.782 -15.128 9.082 1.00 96.50 108 MET A C 1
ATOM 867 O O . MET A 1 108 ? 7.697 -15.249 10.302 1.00 96.50 108 MET A O 1
ATOM 871 N N . ILE A 1 109 ? 7.050 -14.232 8.408 1.00 97.25 109 ILE A N 1
ATOM 872 C CA . ILE A 1 109 ? 6.305 -13.149 9.076 1.00 97.25 109 ILE A CA 1
ATOM 873 C C . ILE A 1 109 ? 4.784 -13.376 9.160 1.00 97.25 109 ILE A C 1
ATOM 875 O O . ILE A 1 109 ? 4.104 -12.761 9.983 1.00 97.25 109 ILE A O 1
ATOM 879 N N . LYS A 1 110 ? 4.217 -14.297 8.364 1.00 97.75 110 LYS A N 1
ATOM 880 C CA . LYS A 1 110 ? 2.760 -14.527 8.251 1.00 97.75 110 LYS A CA 1
ATOM 881 C C . LYS A 1 110 ? 2.064 -14.725 9.598 1.00 97.75 110 LYS A C 1
ATOM 883 O O . LYS A 1 110 ? 0.953 -14.230 9.793 1.00 97.75 110 LYS A O 1
ATOM 888 N N . ARG A 1 111 ? 2.677 -15.487 10.514 1.00 97.81 111 ARG A N 1
ATOM 889 C CA . ARG A 1 111 ? 2.092 -15.757 11.838 1.00 97.81 111 ARG A CA 1
ATOM 890 C C . ARG A 1 111 ? 1.961 -14.473 12.649 1.00 97.81 111 ARG A C 1
ATOM 892 O O . ARG A 1 111 ? 0.920 -14.249 13.257 1.00 97.81 111 ARG A O 1
ATOM 899 N N . GLU A 1 112 ? 2.990 -13.638 12.632 1.00 97.62 112 GLU A N 1
ATOM 900 C CA . GLU A 1 112 ? 3.020 -12.401 13.404 1.00 97.62 112 GLU A CA 1
ATOM 901 C C . GLU A 1 112 ? 2.066 -11.359 12.788 1.00 97.62 112 GLU A C 1
ATOM 903 O O . GLU A 1 112 ? 1.290 -10.745 13.515 1.00 97.62 112 GLU A O 1
ATOM 908 N N . ILE A 1 113 ? 1.971 -11.270 11.454 1.00 98.19 113 ILE A N 1
ATOM 909 C CA . ILE A 1 113 ? 0.953 -10.435 10.779 1.00 98.19 113 ILE A CA 1
ATOM 910 C C . ILE A 1 113 ? -0.471 -10.876 11.107 1.00 98.19 113 ILE A C 1
ATOM 912 O O . ILE A 1 113 ? -1.345 -10.036 11.316 1.00 98.19 113 ILE A O 1
ATOM 916 N N . ARG A 1 114 ? -0.722 -12.187 11.199 1.00 98.31 114 ARG A N 1
ATOM 917 C CA . ARG A 1 114 ? -2.027 -12.693 11.636 1.00 98.31 114 ARG A CA 1
ATOM 918 C C . ARG A 1 114 ? -2.346 -12.249 13.063 1.00 98.31 114 ARG A C 1
ATOM 920 O O . ARG A 1 114 ? -3.450 -11.770 13.289 1.00 98.31 114 ARG A O 1
ATOM 927 N N . LYS A 1 115 ? -1.389 -12.355 13.993 1.00 97.94 115 LYS A N 1
ATOM 928 C CA . LYS A 1 115 ? -1.569 -11.855 15.365 1.00 97.94 115 LYS A CA 1
ATOM 929 C C . LYS A 1 115 ? -1.847 -10.355 15.380 1.00 97.94 115 LYS A C 1
ATOM 931 O O . LYS A 1 115 ? -2.731 -9.925 16.105 1.00 97.94 115 LYS A O 1
ATOM 936 N N . TYR A 1 116 ? -1.141 -9.567 14.566 1.00 98.38 116 TYR A N 1
ATOM 937 C CA . TYR A 1 116 ? -1.385 -8.127 14.480 1.00 98.38 116 TYR A CA 1
ATOM 938 C C . TYR A 1 116 ? -2.785 -7.798 13.965 1.00 98.38 116 TYR A C 1
ATOM 940 O O . TYR A 1 116 ? -3.474 -6.941 14.510 1.00 98.38 116 TYR A O 1
ATOM 948 N N . ARG A 1 117 ? -3.225 -8.507 12.925 1.00 98.19 117 ARG A N 1
ATOM 949 C CA . ARG A 1 117 ? -4.581 -8.389 12.391 1.00 98.19 117 ARG A CA 1
ATOM 950 C C . ARG A 1 117 ? -5.624 -8.710 13.460 1.00 98.19 117 ARG A C 1
ATOM 952 O O . ARG A 1 117 ? -6.576 -7.954 13.621 1.00 98.19 117 ARG A O 1
ATOM 959 N N . ASP A 1 118 ? -5.451 -9.828 14.159 1.00 98.19 118 ASP A N 1
ATOM 960 C CA . ASP A 1 118 ? -6.380 -10.270 15.200 1.00 98.19 118 ASP A CA 1
ATOM 961 C C . ASP A 1 118 ? -6.410 -9.247 16.350 1.00 98.19 118 ASP A C 1
ATOM 963 O O . ASP A 1 118 ? -7.488 -8.807 16.736 1.00 98.19 118 ASP A O 1
ATOM 967 N N . TYR A 1 119 ? -5.245 -8.731 16.750 1.00 98.06 119 TYR A N 1
ATOM 968 C CA . TYR A 1 119 ? -5.110 -7.627 17.701 1.00 98.06 119 TYR A CA 1
ATOM 969 C C . TYR A 1 119 ? -5.866 -6.358 17.267 1.00 98.06 119 TYR A C 1
ATOM 971 O O . TYR A 1 119 ? -6.622 -5.794 18.049 1.00 98.06 119 TYR A O 1
ATOM 979 N N . LEU A 1 120 ? -5.744 -5.909 16.011 1.00 97.81 120 LEU A N 1
ATOM 980 C CA . LEU A 1 120 ? -6.518 -4.749 15.540 1.00 97.81 120 LEU A CA 1
ATOM 981 C C . LEU A 1 120 ? -8.035 -4.997 15.583 1.00 97.81 120 LEU A C 1
ATOM 983 O O . LEU A 1 120 ? -8.792 -4.068 15.857 1.00 97.81 120 LEU A O 1
ATOM 987 N N . ASN A 1 121 ? -8.482 -6.232 15.338 1.00 97.44 121 ASN A N 1
ATOM 988 C CA . ASN A 1 121 ? -9.898 -6.603 15.405 1.00 97.44 121 ASN A CA 1
ATOM 989 C C . ASN A 1 121 ? -10.442 -6.683 16.841 1.00 97.44 121 ASN A C 1
ATOM 991 O O . ASN A 1 121 ? -11.663 -6.662 17.024 1.00 97.44 121 ASN A O 1
ATOM 995 N N . GLU A 1 122 ? -9.577 -6.788 17.850 1.00 97.12 122 GLU A N 1
ATOM 996 C CA . GLU A 1 122 ? -9.963 -6.763 19.265 1.00 97.12 122 GLU A CA 1
ATOM 997 C C . GLU A 1 122 ? -10.306 -5.354 19.748 1.00 97.12 122 GLU A C 1
ATOM 999 O O . GLU A 1 122 ? -11.067 -5.220 20.706 1.00 97.12 122 GLU A O 1
ATOM 1004 N N . PHE A 1 123 ? -9.836 -4.306 19.059 1.00 97.12 123 PHE A N 1
ATOM 1005 C CA . PHE A 1 123 ? -10.151 -2.930 19.430 1.00 97.12 123 PHE A CA 1
ATOM 1006 C C . PHE A 1 123 ? -11.670 -2.710 19.477 1.00 97.12 123 PHE A C 1
ATOM 1008 O O . PHE A 1 123 ? -12.418 -3.009 18.535 1.00 97.12 123 PHE A O 1
ATOM 1015 N N . ARG A 1 124 ? -12.140 -2.166 20.597 1.00 94.88 124 ARG A N 1
ATOM 1016 C CA . ARG A 1 124 ? -13.520 -1.726 20.793 1.00 94.88 124 ARG A CA 1
ATOM 1017 C C . ARG A 1 124 ? -13.459 -0.261 21.164 1.00 94.88 124 ARG A C 1
ATOM 1019 O O . ARG A 1 124 ? -12.856 0.094 22.167 1.00 94.88 124 ARG A O 1
ATOM 1026 N N . PHE A 1 125 ? -14.078 0.585 20.347 1.00 89.50 125 PHE A N 1
ATOM 1027 C CA . PHE A 1 125 ? -14.114 2.013 20.628 1.00 89.50 125 PHE A CA 1
ATOM 1028 C C . PHE A 1 125 ? -14.768 2.256 21.995 1.00 89.50 125 PHE A C 1
ATOM 1030 O O . PHE A 1 125 ? -15.958 1.990 22.176 1.00 89.50 125 PHE A O 1
ATOM 1037 N N . SER A 1 126 ? -13.983 2.772 22.937 1.00 89.62 126 SER A N 1
ATOM 1038 C CA . SER A 1 126 ? -14.441 3.265 24.231 1.00 89.62 126 SER A CA 1
ATOM 1039 C C . SER A 1 126 ? -14.187 4.774 24.307 1.00 89.62 126 SER A C 1
ATOM 1041 O O . SER A 1 126 ? -13.465 5.339 23.486 1.00 89.62 126 SER A O 1
ATOM 1043 N N . ARG A 1 127 ? -14.832 5.471 25.250 1.00 83.38 127 ARG A N 1
ATOM 1044 C CA . ARG A 1 127 ? -14.592 6.915 25.422 1.00 83.38 127 ARG A CA 1
ATOM 1045 C C . ARG A 1 127 ? -13.198 7.213 25.979 1.00 83.38 127 ARG A C 1
ATOM 1047 O O . ARG A 1 127 ? -12.682 8.292 25.701 1.00 83.38 127 ARG A O 1
ATOM 1054 N N . ASP A 1 128 ? -12.624 6.271 26.722 1.00 90.12 128 ASP A N 1
ATOM 1055 C CA . ASP A 1 128 ? -11.416 6.487 27.521 1.00 90.12 128 ASP A CA 1
ATOM 1056 C C . ASP A 1 128 ? -10.141 5.989 26.824 1.00 90.12 128 ASP A C 1
ATOM 1058 O O . ASP A 1 128 ? -9.052 6.470 27.126 1.00 90.12 128 ASP A O 1
ATOM 1062 N N . GLU A 1 129 ? -10.259 5.081 25.850 1.00 92.88 129 GLU A N 1
ATOM 1063 C CA . GLU A 1 129 ? -9.122 4.515 25.119 1.00 92.88 129 GLU A CA 1
ATOM 1064 C C . GLU A 1 129 ? -9.072 5.026 23.672 1.00 92.88 129 GLU A C 1
ATOM 1066 O O . GLU A 1 129 ? -9.988 4.805 22.872 1.00 92.88 129 GLU A O 1
ATOM 1071 N N . LYS A 1 130 ? -7.978 5.705 23.309 1.00 94.88 130 LYS A N 1
ATOM 1072 C CA . LYS A 1 130 ? -7.731 6.148 21.930 1.00 94.88 130 LYS A CA 1
ATOM 1073 C C . LYS A 1 130 ? -7.084 5.032 21.126 1.00 94.88 130 LYS A C 1
ATOM 1075 O O . LYS A 1 130 ? -6.194 4.335 21.609 1.00 94.88 130 LYS A O 1
ATOM 1080 N N . VAL A 1 131 ? -7.430 4.936 19.842 1.00 95.94 131 VAL A N 1
ATOM 1081 C CA . VAL A 1 131 ? -6.852 3.909 18.961 1.00 95.94 131 VAL A CA 1
ATOM 1082 C C . VAL A 1 131 ? -5.341 4.076 18.782 1.00 95.94 131 VAL A C 1
ATOM 1084 O O . VAL A 1 131 ? -4.639 3.105 18.522 1.00 95.94 131 VAL A O 1
ATOM 1087 N N . THR A 1 132 ? -4.829 5.302 18.922 1.00 95.69 132 THR A N 1
ATOM 1088 C CA . THR A 1 132 ? -3.389 5.583 18.886 1.00 95.69 132 THR A CA 1
ATOM 1089 C C . THR A 1 132 ? -2.658 4.899 20.036 1.00 95.69 132 THR A C 1
ATOM 1091 O O . THR A 1 132 ? -1.638 4.263 19.789 1.00 95.69 132 THR A O 1
ATOM 1094 N N . ASP A 1 133 ? -3.186 4.992 21.256 1.00 95.69 133 ASP A N 1
ATOM 1095 C CA . ASP A 1 133 ? -2.549 4.419 22.447 1.00 95.69 133 ASP A CA 1
ATOM 1096 C C . ASP A 1 133 ? -2.577 2.886 22.386 1.00 95.69 133 ASP A C 1
ATOM 1098 O O . ASP A 1 133 ? -1.602 2.228 22.733 1.00 95.69 133 ASP A O 1
ATOM 1102 N N . PHE A 1 134 ? -3.653 2.330 21.824 1.00 96.69 134 PHE A N 1
ATOM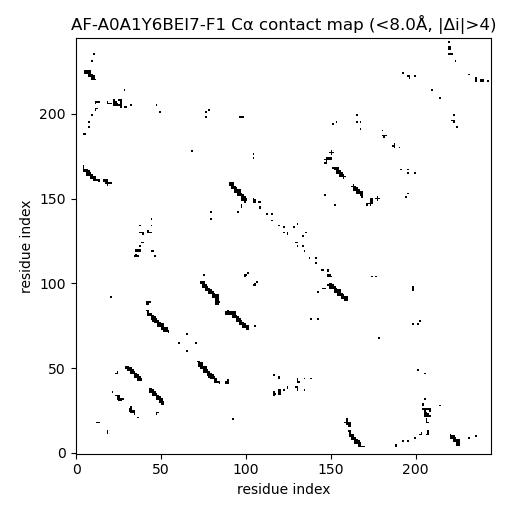 1103 C CA . PHE A 1 134 ? -3.773 0.908 21.524 1.00 96.69 134 PHE A CA 1
ATOM 1104 C C . PHE A 1 134 ? -2.769 0.463 20.440 1.00 96.69 134 PHE A C 1
ATOM 1106 O O . PHE A 1 134 ? -1.917 -0.392 20.656 1.00 96.69 134 PHE A O 1
ATOM 1113 N N . ALA A 1 135 ? -2.829 1.039 19.237 1.00 97.50 135 ALA A N 1
ATOM 1114 C CA . ALA A 1 135 ? -2.207 0.428 18.063 1.00 97.50 135 ALA A CA 1
ATOM 1115 C C . ALA A 1 135 ? -0.784 0.903 17.736 1.00 97.50 135 ALA A C 1
ATOM 1117 O O . ALA A 1 135 ? -0.085 0.177 17.024 1.00 97.50 135 ALA A O 1
ATOM 1118 N N . LYS A 1 136 ? -0.353 2.097 18.174 1.00 97.00 136 LYS A N 1
ATOM 1119 C CA . LYS A 1 136 ? 0.840 2.772 17.623 1.00 97.00 136 LYS A CA 1
ATOM 1120 C C . LYS A 1 136 ? 2.120 1.947 17.759 1.00 97.00 136 LYS A C 1
ATOM 1122 O O . LYS A 1 136 ? 2.763 1.680 16.748 1.00 97.00 136 LYS A O 1
ATOM 1127 N N . GLU A 1 137 ? 2.462 1.525 18.974 1.00 97.56 137 GLU A N 1
ATOM 1128 C CA . GLU A 1 137 ? 3.714 0.804 19.245 1.00 97.56 137 GLU A CA 1
ATOM 1129 C C . GLU A 1 137 ? 3.780 -0.509 18.458 1.00 97.56 137 GLU A C 1
ATOM 1131 O O . GLU A 1 137 ? 4.757 -0.789 17.762 1.00 97.56 137 GLU A O 1
ATOM 1136 N N . LYS A 1 138 ? 2.695 -1.294 18.483 1.00 97.94 138 LYS A N 1
ATOM 1137 C CA . LYS A 1 138 ? 2.622 -2.534 17.703 1.00 97.94 138 LYS A CA 1
ATOM 1138 C C . LYS A 1 138 ? 2.693 -2.257 16.204 1.00 97.94 138 LYS A C 1
ATOM 1140 O O . LYS A 1 138 ? 3.371 -2.994 15.498 1.00 97.94 138 LYS A O 1
ATOM 1145 N N . HIS A 1 139 ? 2.034 -1.211 15.706 1.00 98.06 139 HIS A N 1
ATOM 1146 C CA . HIS A 1 139 ? 2.100 -0.841 14.291 1.00 98.06 139 HIS A CA 1
ATOM 1147 C C . HIS A 1 139 ? 3.542 -0.566 13.846 1.00 98.06 139 HIS A C 1
ATOM 1149 O O . HIS A 1 139 ? 3.983 -1.106 12.834 1.00 98.06 139 HIS A O 1
ATOM 1155 N N . GLU A 1 140 ? 4.287 0.222 14.624 1.00 97.44 140 GLU A N 1
ATOM 1156 C CA . GLU A 1 140 ? 5.698 0.539 14.371 1.00 97.44 140 GLU A CA 1
ATOM 1157 C C . GLU A 1 140 ? 6.585 -0.712 14.442 1.00 97.44 140 GLU A C 1
ATOM 1159 O O . GLU A 1 140 ? 7.382 -0.952 13.532 1.00 97.44 140 GLU A O 1
ATOM 1164 N N . TYR A 1 141 ? 6.378 -1.568 15.448 1.00 97.38 141 TYR A N 1
ATOM 1165 C CA . TYR A 1 141 ? 7.048 -2.867 15.549 1.00 97.38 141 TYR A CA 1
ATOM 1166 C C . TYR A 1 141 ? 6.845 -3.718 14.286 1.00 97.38 141 TYR A C 1
ATOM 1168 O O . TYR A 1 141 ? 7.811 -4.198 13.692 1.00 97.38 141 TYR A O 1
ATOM 1176 N N . PHE A 1 142 ? 5.599 -3.864 13.825 1.00 97.56 142 PHE A N 1
ATOM 1177 C CA . PHE A 1 142 ? 5.293 -4.664 12.640 1.00 97.56 142 PHE A CA 1
ATOM 1178 C C . PHE A 1 142 ? 5.829 -4.050 11.346 1.00 97.56 142 PHE A C 1
ATOM 1180 O O . PHE A 1 142 ? 6.255 -4.801 10.470 1.00 97.56 142 PHE A O 1
ATOM 1187 N N . MET A 1 143 ? 5.858 -2.719 11.215 1.00 96.69 143 MET A N 1
ATOM 1188 C CA . MET A 1 143 ? 6.501 -2.059 10.071 1.00 96.69 143 MET A CA 1
ATOM 1189 C C . MET A 1 143 ? 7.999 -2.382 9.998 1.00 96.69 143 MET A C 1
ATOM 1191 O O . MET A 1 143 ? 8.509 -2.698 8.917 1.00 96.69 143 MET A O 1
ATOM 1195 N N . ASN A 1 144 ? 8.688 -2.376 11.139 1.00 95.12 144 ASN A N 1
ATOM 1196 C CA . ASN A 1 144 ? 10.106 -2.725 11.214 1.00 95.12 144 ASN A CA 1
ATOM 1197 C C . ASN A 1 144 ? 10.340 -4.207 10.902 1.00 95.12 144 ASN A C 1
ATOM 1199 O O . ASN A 1 144 ? 11.159 -4.527 10.043 1.00 95.12 144 ASN A O 1
ATOM 1203 N N . GLU A 1 145 ? 9.572 -5.113 11.512 1.00 95.38 145 GLU A N 1
ATOM 1204 C CA . GLU A 1 145 ? 9.702 -6.551 11.247 1.00 95.38 145 GLU A CA 1
ATOM 1205 C C . GLU A 1 145 ? 9.411 -6.902 9.782 1.00 95.38 145 GLU A C 1
ATOM 1207 O O . GLU A 1 145 ? 10.140 -7.684 9.177 1.00 95.38 145 GLU A O 1
ATOM 1212 N N . CYS A 1 146 ? 8.410 -6.274 9.159 1.00 96.25 146 CYS A N 1
ATOM 1213 C CA . CYS A 1 146 ? 8.134 -6.467 7.734 1.00 96.25 146 CYS A CA 1
ATOM 1214 C C . CYS A 1 146 ? 9.307 -6.054 6.845 1.00 96.25 146 CYS A C 1
ATOM 1216 O O . CYS A 1 146 ? 9.595 -6.746 5.869 1.00 96.25 146 CYS A O 1
ATOM 1218 N N . THR A 1 147 ? 9.995 -4.965 7.195 1.00 94.88 147 THR A N 1
ATOM 1219 C CA . THR A 1 147 ? 11.140 -4.447 6.430 1.00 94.88 147 THR A CA 1
ATOM 1220 C C . THR A 1 147 ? 12.287 -5.469 6.369 1.00 94.88 147 THR A C 1
ATOM 1222 O O . THR A 1 147 ? 12.977 -5.558 5.360 1.00 94.88 147 THR A O 1
ATOM 1225 N N . ARG A 1 148 ? 12.449 -6.309 7.402 1.00 93.31 148 ARG A N 1
ATOM 1226 C CA . ARG A 1 148 ? 13.523 -7.321 7.489 1.00 93.31 148 ARG A CA 1
ATOM 1227 C C . ARG A 1 148 ? 13.316 -8.536 6.584 1.00 93.31 148 ARG A C 1
ATOM 1229 O O . ARG A 1 148 ? 14.278 -9.213 6.238 1.00 93.31 148 ARG A O 1
ATOM 1236 N N . PHE A 1 149 ? 12.065 -8.853 6.252 1.00 94.62 149 PHE A N 1
ATOM 1237 C CA . PHE A 1 149 ? 11.707 -10.063 5.500 1.00 94.62 149 PHE A CA 1
ATOM 1238 C C . PHE A 1 149 ? 11.134 -9.766 4.111 1.00 94.62 149 PHE A C 1
ATOM 1240 O O . PHE A 1 149 ? 10.859 -10.698 3.349 1.00 94.62 149 PHE A O 1
ATOM 1247 N N . CYS A 1 150 ? 10.898 -8.494 3.780 1.00 94.56 150 CYS A N 1
ATOM 1248 C CA . CYS A 1 150 ? 10.377 -8.119 2.476 1.00 94.56 150 CYS A CA 1
ATOM 1249 C C . CYS A 1 150 ? 11.460 -8.171 1.395 1.00 94.56 150 CYS A C 1
ATOM 1251 O O . CYS A 1 150 ? 12.651 -8.030 1.652 1.00 94.56 150 CYS A O 1
ATOM 1253 N N . VAL A 1 151 ? 11.001 -8.354 0.163 1.00 92.81 151 VAL A N 1
ATOM 1254 C CA . VAL A 1 151 ? 11.806 -8.288 -1.061 1.00 92.81 151 VAL A CA 1
ATOM 1255 C C . VAL A 1 151 ? 11.944 -6.839 -1.525 1.00 92.81 151 VAL A C 1
ATOM 1257 O O . VAL A 1 151 ? 12.951 -6.459 -2.108 1.00 92.81 151 VAL A O 1
ATOM 1260 N N . PHE A 1 152 ? 10.897 -6.045 -1.303 1.00 93.62 152 PHE A N 1
ATOM 1261 C CA . PHE A 1 152 ? 10.827 -4.638 -1.667 1.00 93.62 152 PHE A CA 1
ATOM 1262 C C . PHE A 1 152 ? 9.803 -3.938 -0.776 1.00 93.62 152 PHE A C 1
ATOM 1264 O O . PHE A 1 152 ? 8.763 -4.525 -0.457 1.00 93.62 152 PHE A O 1
ATOM 1271 N N . CYS A 1 153 ? 10.068 -2.688 -0.402 1.00 96.62 153 CYS A N 1
ATOM 1272 C CA . CYS A 1 153 ? 9.105 -1.858 0.306 1.00 96.62 153 CYS A CA 1
ATOM 1273 C C . CYS A 1 153 ? 9.186 -0.389 -0.114 1.00 96.62 153 CYS A C 1
ATOM 1275 O O . CYS A 1 153 ? 10.206 0.089 -0.615 1.00 96.62 153 CYS A O 1
ATOM 1277 N N . VAL A 1 154 ? 8.074 0.314 0.073 1.00 97.50 154 VAL A N 1
ATOM 1278 C CA . VAL A 1 154 ? 7.931 1.734 -0.253 1.00 97.50 154 VAL A CA 1
ATOM 1279 C C . VAL A 1 154 ? 7.090 2.414 0.812 1.00 97.50 154 VAL A C 1
ATOM 1281 O O . VAL A 1 154 ? 6.102 1.843 1.286 1.00 97.50 154 VAL A O 1
ATOM 1284 N N . ASP A 1 155 ? 7.441 3.646 1.152 1.00 98.00 155 ASP A N 1
ATOM 1285 C CA . ASP A 1 155 ? 6.541 4.505 1.906 1.00 98.00 155 ASP A CA 1
ATOM 1286 C C . ASP A 1 155 ? 5.467 5.058 0.961 1.00 98.00 155 ASP A C 1
ATOM 1288 O O . ASP A 1 155 ? 5.700 5.297 -0.225 1.00 98.00 155 ASP A O 1
ATOM 1292 N N . VAL A 1 156 ? 4.250 5.207 1.472 1.00 98.38 156 VAL A N 1
ATOM 1293 C CA . VAL A 1 156 ? 3.059 5.537 0.689 1.00 98.38 156 VAL A CA 1
ATOM 1294 C C . VAL A 1 156 ? 2.285 6.644 1.386 1.00 98.38 156 VAL A C 1
ATOM 1296 O O . VAL A 1 156 ? 2.080 6.608 2.601 1.00 98.38 156 VAL A O 1
ATOM 1299 N N . SER A 1 157 ? 1.785 7.597 0.603 1.00 97.81 157 SER A N 1
ATOM 1300 C CA . SER A 1 157 ? 0.853 8.632 1.049 1.00 97.81 157 SER A CA 1
ATOM 1301 C C . SER A 1 157 ? -0.340 8.699 0.099 1.00 97.81 157 SER A C 1
ATOM 1303 O O . SER A 1 157 ? -0.193 9.060 -1.066 1.00 97.81 157 SER A O 1
ATOM 1305 N N . ILE A 1 158 ? -1.530 8.351 0.591 1.00 97.81 158 ILE A N 1
ATOM 1306 C CA . ILE A 1 158 ? -2.783 8.357 -0.176 1.00 97.81 158 ILE A CA 1
ATOM 1307 C C . ILE A 1 158 ? -3.688 9.457 0.368 1.00 97.81 158 ILE A C 1
ATOM 1309 O O . ILE A 1 158 ? -4.038 9.464 1.548 1.00 97.81 158 ILE A O 1
ATOM 1313 N N . ARG A 1 159 ? -4.110 10.379 -0.494 1.00 97.00 159 ARG A N 1
ATOM 1314 C CA . ARG A 1 159 ? -5.115 11.401 -0.169 1.00 97.00 159 ARG A CA 1
ATOM 1315 C C . ARG A 1 159 ? -6.513 10.850 -0.390 1.00 97.00 159 ARG A C 1
ATOM 1317 O O . ARG A 1 159 ? -6.725 10.006 -1.258 1.00 97.00 159 ARG A O 1
ATOM 1324 N N . ARG A 1 160 ? -7.510 11.408 0.299 1.00 95.31 160 ARG 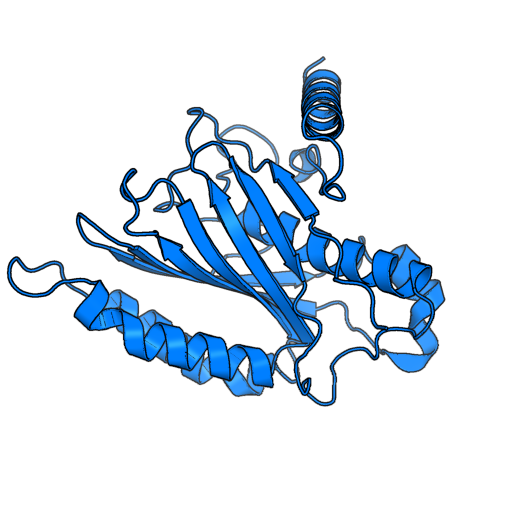A N 1
ATOM 1325 C CA . ARG A 1 160 ? -8.914 11.065 0.023 1.00 95.31 160 ARG A CA 1
ATOM 1326 C C . ARG A 1 160 ? -9.336 11.358 -1.410 1.00 95.31 160 ARG A C 1
ATOM 1328 O O . ARG A 1 160 ? -10.201 10.662 -1.910 1.00 95.31 160 ARG A O 1
ATOM 1335 N N . THR A 1 161 ? -8.708 12.301 -2.102 1.00 95.19 161 THR A N 1
ATOM 1336 C CA . THR A 1 161 ? -8.954 12.536 -3.535 1.00 95.19 161 THR A CA 1
ATOM 1337 C C . THR A 1 161 ? -8.462 11.406 -4.445 1.00 95.19 161 THR A C 1
ATOM 1339 O O . THR A 1 161 ? -8.629 11.509 -5.653 1.00 95.19 161 THR A O 1
ATOM 1342 N N . GLY A 1 162 ? -7.802 10.372 -3.910 1.00 95.62 162 GLY A N 1
ATOM 1343 C CA . GLY A 1 162 ? -7.207 9.280 -4.682 1.00 95.62 162 GLY A CA 1
ATOM 1344 C C . GLY A 1 162 ? -5.746 9.501 -5.058 1.00 95.62 162 GLY A C 1
ATOM 1345 O O . GLY A 1 162 ? -5.050 8.554 -5.419 1.00 95.62 162 GLY A O 1
ATOM 1346 N N . THR A 1 163 ? -5.250 10.738 -4.957 1.00 96.31 163 THR A N 1
ATOM 1347 C CA . THR A 1 163 ? -3.849 11.056 -5.256 1.00 96.31 163 THR A CA 1
ATOM 1348 C C . THR A 1 163 ? -2.936 10.250 -4.344 1.00 96.31 163 THR A C 1
ATOM 1350 O O . THR A 1 163 ? -3.044 10.346 -3.122 1.00 96.31 163 THR A O 1
ATOM 1353 N N . THR A 1 164 ? -2.055 9.469 -4.952 1.00 97.56 164 THR A N 1
ATOM 1354 C CA . THR A 1 164 ? -1.164 8.534 -4.275 1.00 97.56 164 THR A CA 1
ATOM 1355 C C . THR A 1 164 ? 0.270 8.886 -4.617 1.00 97.56 164 THR A C 1
ATOM 1357 O O . THR A 1 164 ? 0.592 9.083 -5.785 1.00 97.56 164 THR A O 1
ATOM 1360 N N . GLU A 1 165 ? 1.118 8.964 -3.602 1.00 98.00 165 GLU A N 1
ATOM 1361 C CA . GLU A 1 165 ? 2.559 9.153 -3.733 1.00 98.00 165 GLU A CA 1
ATOM 1362 C C . GLU A 1 165 ? 3.278 7.937 -3.151 1.00 98.00 165 GLU A C 1
ATOM 1364 O O . GLU A 1 165 ? 2.883 7.429 -2.098 1.00 98.00 165 GLU A O 1
ATOM 1369 N N . ILE A 1 166 ? 4.312 7.473 -3.849 1.00 98.12 166 ILE A N 1
ATOM 1370 C CA . ILE A 1 166 ? 5.103 6.292 -3.508 1.00 98.12 166 ILE A CA 1
ATOM 1371 C C . ILE A 1 166 ? 6.578 6.690 -3.451 1.00 98.12 166 ILE A C 1
ATOM 1373 O O . ILE A 1 166 ? 7.111 7.265 -4.400 1.00 98.12 166 ILE A O 1
ATOM 1377 N N . PHE A 1 167 ? 7.227 6.354 -2.341 1.00 97.62 167 PHE A N 1
ATOM 1378 C CA . PHE A 1 167 ? 8.607 6.704 -2.022 1.00 97.62 167 PHE A CA 1
ATOM 1379 C C . PHE A 1 167 ? 9.406 5.409 -1.808 1.00 97.62 167 PHE A C 1
ATOM 1381 O O . PHE A 1 167 ? 9.271 4.771 -0.759 1.00 97.62 167 PHE A O 1
ATOM 1388 N N . PRO A 1 168 ? 10.198 4.960 -2.796 1.00 96.31 168 PRO A N 1
ATOM 1389 C CA . PRO A 1 168 ? 10.991 3.745 -2.664 1.00 96.31 168 PRO A CA 1
ATOM 1390 C C . PRO A 1 168 ? 12.016 3.818 -1.532 1.00 96.31 168 PRO A C 1
ATOM 1392 O O . PRO A 1 168 ? 12.768 4.785 -1.431 1.00 96.31 168 PRO A O 1
ATOM 1395 N N . VAL A 1 169 ? 12.088 2.761 -0.718 1.00 94.06 169 VAL A N 1
ATOM 1396 C CA . VAL A 1 169 ? 13.059 2.650 0.378 1.00 94.06 169 VAL A CA 1
ATOM 1397 C C . VAL A 1 169 ? 14.263 1.841 -0.110 1.00 94.06 169 VAL A C 1
ATOM 1399 O O . VAL A 1 169 ? 14.187 0.623 -0.262 1.00 94.06 169 VAL A O 1
ATOM 1402 N N . ILE A 1 170 ? 15.379 2.521 -0.395 1.00 86.12 170 ILE A N 1
ATOM 1403 C CA . ILE A 1 170 ? 16.601 1.883 -0.928 1.00 86.12 170 ILE A CA 1
ATOM 1404 C C . ILE A 1 170 ? 17.458 1.275 0.195 1.00 86.12 170 ILE A C 1
ATOM 1406 O O . ILE A 1 170 ? 18.091 0.239 0.002 1.00 86.12 170 ILE A O 1
ATOM 1410 N N . GLU A 1 171 ? 17.480 1.897 1.372 1.00 77.06 171 GLU A N 1
ATOM 1411 C CA . GLU A 1 171 ? 18.398 1.554 2.464 1.00 77.06 171 GLU A CA 1
ATOM 1412 C C . GLU A 1 171 ? 17.767 0.564 3.442 1.00 77.06 171 GLU A C 1
ATOM 1414 O O . GLU A 1 171 ? 17.363 0.920 4.546 1.00 77.06 171 GLU A O 1
ATOM 1419 N N . HIS A 1 172 ? 17.673 -0.697 3.038 1.00 70.00 172 HIS A N 1
ATOM 1420 C CA . HIS A 1 172 ? 17.435 -1.769 3.995 1.00 70.00 172 HIS A CA 1
ATOM 1421 C C . HIS A 1 172 ? 18.475 -2.860 3.786 1.00 70.00 172 HIS A C 1
ATOM 1423 O O . HIS A 1 172 ? 18.784 -3.213 2.646 1.00 70.00 172 HIS A O 1
ATOM 1429 N N . ASP A 1 173 ? 19.011 -3.376 4.893 1.00 71.19 173 ASP A N 1
ATOM 1430 C CA . ASP A 1 173 ? 19.739 -4.642 4.923 1.00 71.19 173 ASP A CA 1
ATOM 1431 C C . ASP A 1 173 ? 18.727 -5.724 4.547 1.00 71.19 173 ASP A C 1
ATOM 1433 O O . ASP A 1 173 ? 18.026 -6.284 5.393 1.00 71.19 173 ASP A O 1
ATOM 1437 N N . GLY A 1 174 ? 18.530 -5.872 3.237 1.00 60.84 174 GLY A N 1
ATOM 1438 C CA . GLY A 1 174 ? 17.447 -6.649 2.671 1.00 60.84 174 GLY A CA 1
ATOM 1439 C C . GLY A 1 174 ? 17.493 -8.087 3.159 1.00 60.84 174 GLY A C 1
ATOM 1440 O O . GLY A 1 174 ? 18.544 -8.638 3.494 1.00 60.84 174 GLY A O 1
ATOM 1441 N N . TYR A 1 175 ? 16.327 -8.724 3.162 1.00 75.94 175 TYR A N 1
ATOM 1442 C CA . TYR A 1 175 ? 16.268 -10.173 3.257 1.00 75.94 175 TYR A CA 1
ATOM 1443 C C . TYR A 1 175 ? 17.173 -10.780 2.171 1.00 75.94 175 TYR A C 1
ATOM 1445 O O . TYR A 1 175 ? 17.225 -10.258 1.063 1.00 75.94 175 TYR A O 1
ATOM 1453 N N . HIS A 1 176 ? 17.872 -11.880 2.455 1.00 79.06 176 HIS A N 1
ATOM 1454 C CA . HIS A 1 176 ? 18.869 -12.458 1.537 1.00 79.06 176 HIS A CA 1
ATOM 1455 C C . HIS A 1 176 ? 18.326 -12.812 0.135 1.00 79.06 176 HIS A C 1
ATOM 1457 O O . HIS A 1 176 ? 19.106 -12.921 -0.805 1.00 79.06 176 HIS A O 1
ATOM 1463 N N . ASP A 1 177 ? 17.002 -12.954 -0.018 1.00 78.62 177 ASP A N 1
ATOM 1464 C CA . ASP A 1 177 ? 16.331 -13.176 -1.310 1.00 78.62 177 ASP A CA 1
ATOM 1465 C C . ASP A 1 177 ? 15.877 -11.885 -2.030 1.00 78.62 177 ASP A C 1
ATOM 1467 O O . ASP A 1 177 ? 15.199 -11.953 -3.070 1.00 78.62 177 ASP A O 1
ATOM 1471 N N . ALA A 1 178 ? 16.158 -10.703 -1.476 1.00 82.38 178 ALA A N 1
ATOM 1472 C CA . ALA A 1 178 ? 15.847 -9.436 -2.123 1.00 82.38 178 ALA A CA 1
ATOM 1473 C C . ALA A 1 178 ? 16.689 -9.285 -3.406 1.00 82.38 178 ALA A C 1
ATOM 1475 O O . ALA A 1 178 ? 17.861 -9.666 -3.430 1.00 82.38 178 ALA A O 1
ATOM 1476 N N . PRO A 1 179 ? 16.112 -8.773 -4.508 1.00 80.12 179 PRO A N 1
ATOM 1477 C CA . PRO A 1 179 ? 16.862 -8.551 -5.730 1.00 80.12 179 PRO A CA 1
ATOM 1478 C C . PRO A 1 179 ? 17.972 -7.531 -5.482 1.00 80.12 179 PRO A C 1
ATOM 1480 O O . PRO A 1 179 ? 17.731 -6.451 -4.940 1.00 80.12 179 PRO A O 1
ATOM 1483 N N . ASN A 1 180 ? 19.177 -7.851 -5.946 1.00 84.19 180 ASN A N 1
ATOM 1484 C CA . ASN A 1 180 ? 20.241 -6.864 -6.028 1.00 84.19 180 ASN A CA 1
ATOM 1485 C C . ASN A 1 180 ? 19.841 -5.813 -7.062 1.00 84.19 180 ASN A C 1
ATOM 1487 O O . ASN A 1 180 ? 19.645 -6.131 -8.236 1.00 84.19 180 ASN A O 1
ATOM 1491 N N . LEU A 1 181 ? 19.703 -4.565 -6.620 1.00 85.75 181 LEU A N 1
ATOM 1492 C CA . LEU A 1 181 ? 19.477 -3.458 -7.537 1.00 85.75 181 LEU A CA 1
ATOM 1493 C C . LEU A 1 181 ? 20.759 -3.207 -8.349 1.00 85.75 181 LEU A C 1
ATOM 1495 O O . LEU A 1 181 ? 21.850 -3.206 -7.771 1.00 85.75 181 LEU A O 1
ATOM 1499 N N . PRO A 1 182 ? 20.651 -2.978 -9.666 1.00 88.06 182 PRO A N 1
ATOM 1500 C CA . PRO A 1 182 ? 21.802 -2.726 -10.515 1.00 88.06 182 PRO A CA 1
ATOM 1501 C C . PRO A 1 182 ? 22.509 -1.429 -10.105 1.00 88.06 182 PRO A C 1
ATOM 1503 O O . PRO A 1 182 ? 21.913 -0.497 -9.553 1.00 88.06 182 PRO A O 1
ATOM 1506 N N . CYS A 1 183 ? 23.813 -1.376 -10.377 1.00 88.44 183 CYS A N 1
ATOM 1507 C CA . CYS A 1 183 ? 24.625 -0.186 -10.129 1.00 88.44 183 CYS A CA 1
ATOM 1508 C C . CYS A 1 183 ? 24.320 0.940 -11.128 1.00 88.44 183 CYS A C 1
ATOM 1510 O O . CYS A 1 183 ? 24.471 2.112 -10.775 1.00 88.44 183 CYS A O 1
ATOM 1512 N N . ASP A 1 184 ? 23.899 0.59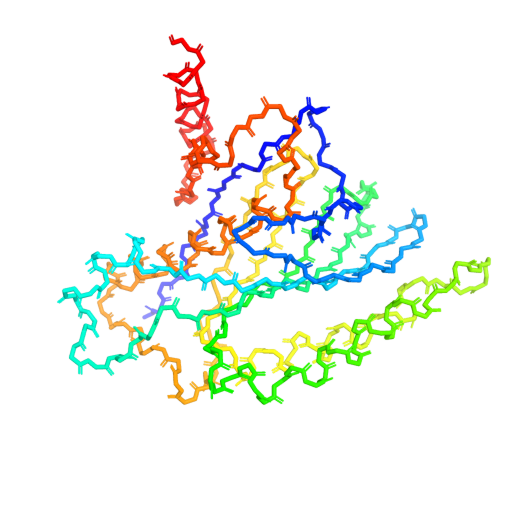1 -12.350 1.00 91.75 184 ASP A N 1
ATOM 1513 C CA . ASP A 1 184 ? 23.478 1.558 -13.362 1.00 91.75 184 ASP A CA 1
ATOM 1514 C C . ASP A 1 184 ? 22.234 2.322 -12.893 1.00 91.75 184 ASP A C 1
ATOM 1516 O O . ASP A 1 184 ? 21.253 1.736 -12.428 1.00 91.75 184 ASP A O 1
ATOM 1520 N N . SER A 1 185 ? 22.275 3.652 -12.989 1.00 91.56 185 SER A N 1
ATOM 1521 C CA . SER A 1 185 ? 21.216 4.497 -12.442 1.00 91.56 185 SER A CA 1
ATOM 1522 C C . SER A 1 185 ? 19.895 4.345 -13.190 1.00 91.56 185 SER A C 1
ATOM 1524 O O . SER A 1 185 ? 18.855 4.332 -12.533 1.00 91.56 185 SER A O 1
ATOM 1526 N N . LYS A 1 186 ? 19.927 4.198 -14.521 1.00 91.31 186 LYS A N 1
ATOM 1527 C CA . LYS A 1 186 ? 18.725 4.098 -15.361 1.00 91.31 186 LYS A CA 1
ATOM 1528 C C . LYS A 1 186 ? 18.058 2.742 -15.202 1.00 91.31 186 LYS A C 1
ATOM 1530 O O . LYS A 1 186 ? 16.843 2.668 -15.042 1.00 91.31 186 LYS A O 1
ATOM 1535 N N . GLU A 1 187 ? 18.846 1.673 -15.204 1.00 89.31 187 GLU A N 1
ATOM 1536 C CA . GLU A 1 187 ? 18.341 0.321 -14.978 1.00 89.31 187 GLU A CA 1
ATOM 1537 C C . GLU A 1 187 ? 17.740 0.191 -13.572 1.00 89.31 187 GLU A C 1
ATOM 1539 O O . GLU A 1 187 ? 16.647 -0.351 -13.396 1.00 89.31 187 GLU A O 1
ATOM 1544 N N . ARG A 1 188 ? 18.403 0.773 -12.564 1.00 90.50 188 ARG A N 1
ATOM 1545 C CA . ARG A 1 188 ? 17.893 0.803 -11.190 1.00 90.50 188 ARG A CA 1
ATOM 1546 C C . ARG A 1 188 ? 16.582 1.567 -11.100 1.00 90.50 188 ARG A C 1
ATOM 1548 O O . ARG A 1 188 ? 15.643 1.073 -10.483 1.00 90.50 188 ARG A O 1
ATOM 1555 N N . GLU A 1 189 ? 16.510 2.750 -11.702 1.00 92.44 189 GLU A N 1
ATOM 1556 C CA . GLU A 1 189 ? 15.287 3.553 -11.750 1.00 92.44 189 GLU A CA 1
ATOM 1557 C C . GLU A 1 189 ? 14.136 2.781 -12.405 1.00 92.44 189 GLU A C 1
ATOM 1559 O O . GLU A 1 189 ? 13.030 2.741 -11.865 1.00 92.44 189 GLU A O 1
ATOM 1564 N N . HIS A 1 190 ? 14.412 2.089 -13.511 1.00 90.94 190 HIS A N 1
ATOM 1565 C CA . HIS A 1 190 ? 13.431 1.263 -14.205 1.00 90.94 190 HIS A CA 1
ATOM 1566 C C . HIS A 1 190 ? 12.899 0.118 -13.329 1.00 90.94 190 HIS A C 1
ATOM 1568 O O . HIS A 1 190 ? 11.686 -0.093 -13.252 1.00 90.94 190 HIS A O 1
ATOM 1574 N N . ILE A 1 191 ? 13.776 -0.589 -12.609 1.00 89.81 191 ILE A N 1
ATOM 1575 C CA . ILE A 1 191 ? 13.364 -1.649 -11.674 1.00 89.81 191 ILE A CA 1
ATOM 1576 C C . ILE A 1 191 ? 12.534 -1.072 -10.521 1.00 89.81 191 ILE A C 1
ATOM 1578 O O . ILE A 1 191 ? 11.488 -1.633 -10.182 1.00 89.81 191 ILE A O 1
ATOM 1582 N N . LEU A 1 192 ? 12.956 0.058 -9.942 1.00 92.94 192 LEU A N 1
ATOM 1583 C CA . LEU A 1 192 ? 12.202 0.743 -8.887 1.00 92.94 192 LEU A CA 1
ATOM 1584 C C . LEU A 1 192 ? 10.809 1.154 -9.370 1.00 92.94 192 LEU A C 1
ATOM 1586 O O . LEU A 1 192 ? 9.838 0.970 -8.632 1.00 92.94 192 LEU A O 1
ATOM 1590 N N . TYR A 1 193 ? 10.697 1.657 -10.601 1.00 93.94 193 TYR A N 1
ATOM 1591 C CA . TYR A 1 193 ? 9.420 1.990 -11.224 1.00 93.94 193 TYR A CA 1
ATOM 1592 C C . TYR A 1 193 ? 8.523 0.758 -11.345 1.00 93.94 193 TYR A C 1
ATOM 1594 O O . TYR A 1 193 ? 7.380 0.795 -10.895 1.00 93.94 193 TYR A O 1
ATOM 1602 N N . ILE A 1 194 ? 9.033 -0.360 -11.875 1.00 91.25 194 ILE A N 1
ATOM 1603 C CA . ILE A 1 194 ? 8.222 -1.572 -12.058 1.00 91.25 194 ILE A CA 1
ATOM 1604 C C . ILE A 1 194 ? 7.718 -2.112 -10.715 1.00 91.25 194 ILE A C 1
ATOM 1606 O O . ILE A 1 194 ? 6.530 -2.413 -10.577 1.00 91.25 194 ILE A O 1
ATOM 1610 N N . LEU A 1 195 ? 8.590 -2.211 -9.708 1.00 92.81 195 LEU A N 1
ATOM 1611 C CA . LEU A 1 195 ? 8.203 -2.690 -8.379 1.00 92.81 195 LEU A CA 1
ATOM 1612 C C . LEU A 1 195 ? 7.196 -1.742 -7.705 1.00 92.81 195 LE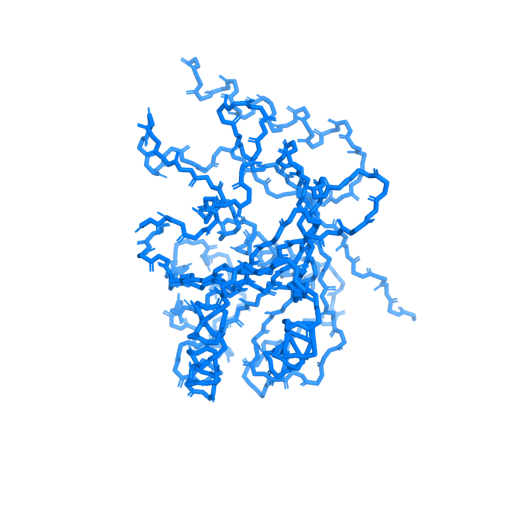U A C 1
ATOM 1614 O O . LEU A 1 195 ? 6.214 -2.198 -7.113 1.00 92.81 195 LEU A O 1
ATOM 1618 N N . SER A 1 196 ? 7.389 -0.429 -7.850 1.00 95.88 196 SER A N 1
ATOM 1619 C CA . SER A 1 196 ? 6.459 0.585 -7.337 1.00 95.88 196 SER A CA 1
ATOM 1620 C C . SER A 1 196 ? 5.111 0.542 -8.056 1.00 95.88 196 SER A C 1
ATOM 1622 O O . SER A 1 196 ? 4.077 0.681 -7.407 1.00 95.88 196 SER A O 1
ATOM 1624 N N . ALA A 1 197 ? 5.092 0.278 -9.364 1.00 94.44 197 ALA A N 1
ATOM 1625 C CA . ALA A 1 197 ? 3.866 0.116 -10.141 1.00 94.44 197 ALA A CA 1
ATOM 1626 C C . ALA A 1 197 ? 3.059 -1.098 -9.664 1.00 94.44 197 ALA A C 1
ATOM 1628 O O . ALA A 1 197 ? 1.847 -1.001 -9.491 1.00 94.44 197 ALA A O 1
ATOM 1629 N N . GLN A 1 198 ? 3.717 -2.221 -9.352 1.00 93.75 198 GLN A N 1
ATOM 1630 C CA . GLN A 1 198 ? 3.035 -3.380 -8.764 1.00 93.75 198 GLN A CA 1
ATOM 1631 C C . GLN A 1 198 ? 2.398 -3.049 -7.406 1.00 93.75 198 GLN A C 1
ATOM 1633 O O . GLN A 1 198 ? 1.268 -3.463 -7.136 1.00 93.75 198 GLN A O 1
ATOM 1638 N N . ILE A 1 199 ? 3.086 -2.270 -6.564 1.00 97.00 199 ILE A N 1
ATOM 1639 C CA . ILE A 1 199 ? 2.507 -1.776 -5.308 1.00 97.00 199 ILE A CA 1
ATOM 1640 C C . ILE A 1 199 ? 1.331 -0.843 -5.580 1.00 97.00 199 ILE A C 1
ATOM 1642 O O . ILE A 1 199 ? 0.290 -0.996 -4.949 1.00 97.00 199 ILE A O 1
ATOM 1646 N N . PHE A 1 200 ? 1.455 0.088 -6.523 1.00 96.44 200 PHE A N 1
ATOM 1647 C CA . PHE A 1 200 ? 0.369 0.992 -6.886 1.00 96.44 200 PHE A CA 1
ATOM 1648 C C . PHE A 1 200 ? -0.881 0.233 -7.337 1.00 96.44 200 PHE A C 1
ATOM 1650 O O . PHE A 1 200 ? -1.972 0.515 -6.846 1.00 96.44 200 PHE A O 1
ATOM 1657 N N . TYR A 1 201 ? -0.735 -0.784 -8.190 1.00 93.88 201 TYR A N 1
ATOM 1658 C CA . TYR A 1 201 ? -1.857 -1.633 -8.589 1.00 93.88 201 TYR A CA 1
ATOM 1659 C C . TYR A 1 201 ? -2.459 -2.387 -7.410 1.00 93.88 201 TYR A C 1
ATOM 1661 O O . TYR A 1 201 ? -3.674 -2.518 -7.330 1.00 93.88 201 TYR A O 1
ATOM 1669 N N . PHE A 1 202 ? -1.648 -2.831 -6.452 1.00 95.44 202 PHE A N 1
ATOM 1670 C CA . PHE A 1 202 ? -2.161 -3.417 -5.216 1.00 95.44 202 PHE A CA 1
ATOM 1671 C C . PHE A 1 202 ? -2.952 -2.414 -4.382 1.00 95.44 202 PHE A C 1
ATOM 1673 O O . PHE A 1 202 ? -4.058 -2.733 -3.958 1.00 95.44 202 PHE A O 1
ATOM 1680 N N . LEU A 1 203 ? -2.436 -1.201 -4.197 1.00 96.81 203 LEU A N 1
ATOM 1681 C CA . LEU A 1 203 ? -3.127 -0.136 -3.473 1.00 96.81 203 LEU A CA 1
ATOM 1682 C C . LEU A 1 203 ? -4.444 0.253 -4.153 1.00 96.81 203 LEU A C 1
ATOM 1684 O O . LEU A 1 203 ? -5.444 0.467 -3.467 1.00 96.81 203 LEU A O 1
ATOM 1688 N N . LYS A 1 204 ? -4.454 0.304 -5.488 1.00 94.12 204 LYS A N 1
ATOM 1689 C CA . LYS A 1 204 ? -5.656 0.532 -6.291 1.00 94.12 204 LYS A CA 1
ATOM 1690 C C . LYS A 1 204 ? -6.675 -0.579 -6.060 1.00 94.12 204 LYS A C 1
ATOM 1692 O O . LYS A 1 204 ? -7.793 -0.278 -5.659 1.00 94.12 204 LYS A O 1
ATOM 1697 N N . ASP A 1 205 ? -6.264 -1.837 -6.205 1.00 92.81 205 ASP A N 1
ATOM 1698 C CA . ASP A 1 205 ? -7.152 -2.992 -6.063 1.00 92.81 205 ASP A CA 1
ATOM 1699 C C . ASP A 1 205 ? -7.777 -3.060 -4.671 1.00 92.81 205 ASP A C 1
ATOM 1701 O O . ASP A 1 205 ? -8.957 -3.370 -4.557 1.00 92.81 205 ASP A O 1
ATOM 1705 N N . ILE A 1 206 ? -7.023 -2.760 -3.606 1.00 95.25 206 ILE A N 1
ATOM 1706 C CA . ILE A 1 206 ? -7.572 -2.769 -2.242 1.00 95.25 206 ILE A CA 1
ATOM 1707 C C . ILE A 1 206 ? -8.374 -1.510 -1.914 1.00 95.25 206 ILE A C 1
ATOM 1709 O O . ILE A 1 206 ? -9.209 -1.579 -1.018 1.00 95.25 206 ILE A O 1
ATOM 1713 N N . GLY A 1 207 ? -8.102 -0.377 -2.566 1.00 93.50 207 GLY A N 1
ATOM 1714 C CA . GLY A 1 207 ? -8.719 0.922 -2.283 1.00 93.50 207 GLY A CA 1
ATOM 1715 C C . GLY A 1 207 ? -9.967 1.228 -3.114 1.00 93.50 207 GLY A C 1
ATOM 1716 O O . GLY A 1 207 ? -10.759 2.089 -2.726 1.00 93.50 207 GLY A O 1
ATOM 1717 N N . HIS A 1 208 ? -10.153 0.522 -4.227 1.00 85.56 208 HIS A N 1
ATOM 1718 C CA . HIS A 1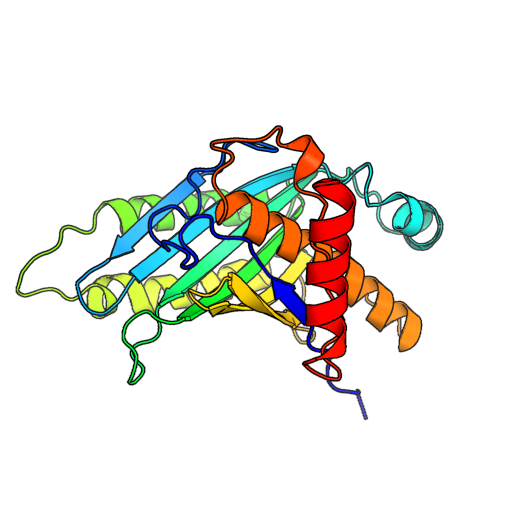 208 ? -11.265 0.677 -5.153 1.00 85.56 208 HIS A CA 1
ATOM 1719 C C . HIS A 1 208 ? -12.217 -0.530 -5.063 1.00 85.56 208 HIS A C 1
ATOM 1721 O O . HIS A 1 208 ? -11.793 -1.679 -4.946 1.00 85.56 208 HIS A O 1
ATOM 1727 N N . ARG A 1 209 ? -13.532 -0.278 -5.092 1.00 81.62 209 ARG A N 1
ATOM 1728 C CA . ARG A 1 209 ? -14.548 -1.337 -5.156 1.00 81.62 209 ARG A CA 1
ATOM 1729 C C . ARG A 1 209 ? -15.143 -1.342 -6.556 1.00 81.62 209 ARG A C 1
ATOM 1731 O O . ARG A 1 209 ? -15.824 -0.391 -6.925 1.00 81.62 209 ARG A O 1
ATOM 1738 N N . HIS A 1 210 ? -14.945 -2.437 -7.281 1.00 70.69 210 HIS A N 1
ATOM 1739 C CA . HIS A 1 210 ? -15.591 -2.712 -8.563 1.00 70.69 210 HIS A CA 1
ATOM 1740 C C . HIS A 1 210 ? -17.108 -2.859 -8.357 1.00 70.69 210 HIS A C 1
ATOM 1742 O O . HIS A 1 210 ? -17.607 -3.954 -8.114 1.00 70.69 210 HIS A O 1
ATOM 1748 N N . GLN A 1 211 ? -17.846 -1.747 -8.322 1.00 68.25 211 GLN A N 1
ATOM 1749 C CA . GLN A 1 211 ? -19.308 -1.788 -8.209 1.00 68.25 211 GLN A CA 1
ATOM 1750 C C . GLN A 1 211 ? -19.980 -1.849 -9.581 1.00 68.25 211 GLN A C 1
ATOM 1752 O O . GLN A 1 211 ? -21.011 -2.498 -9.703 1.00 68.25 211 GLN A O 1
ATOM 1757 N N . ASN A 1 212 ? -19.396 -1.202 -10.597 1.00 69.75 212 ASN A N 1
ATOM 1758 C CA . ASN A 1 212 ? -20.088 -0.919 -11.859 1.00 69.75 212 ASN A CA 1
ATOM 1759 C C . ASN A 1 212 ? -19.274 -1.261 -13.119 1.00 69.75 212 ASN A C 1
ATOM 1761 O O . ASN A 1 212 ? -19.678 -0.880 -14.214 1.00 69.75 212 ASN A O 1
ATOM 1765 N N . HIS A 1 213 ? -18.139 -1.952 -12.995 1.00 69.88 213 HIS A N 1
ATOM 1766 C CA . HIS A 1 213 ? -17.332 -2.352 -14.149 1.00 69.88 213 HIS A CA 1
ATOM 1767 C C . HIS A 1 213 ? -16.560 -3.639 -13.900 1.00 69.88 213 HIS A C 1
ATOM 1769 O O . HIS A 1 213 ? -16.337 -4.046 -12.758 1.00 69.88 213 HIS A O 1
ATOM 1775 N N . ASP A 1 214 ? -16.172 -4.269 -15.003 1.00 77.25 214 ASP A N 1
ATOM 1776 C CA . ASP A 1 214 ? -15.384 -5.490 -15.002 1.00 77.25 214 ASP A CA 1
ATOM 1777 C C . ASP A 1 214 ? -13.966 -5.213 -14.456 1.00 77.25 214 ASP A C 1
ATOM 1779 O O . ASP A 1 214 ? -13.332 -4.242 -14.874 1.00 77.25 214 ASP A O 1
ATOM 1783 N N . PRO A 1 215 ? -13.420 -6.042 -13.548 1.00 75.50 215 PRO A N 1
ATOM 1784 C CA . PRO A 1 215 ? -12.064 -5.870 -13.019 1.00 75.50 215 PRO A CA 1
ATOM 1785 C C . PRO A 1 215 ? -10.967 -5.761 -14.089 1.00 75.50 215 PRO A C 1
ATOM 1787 O O . PRO A 1 215 ? -9.919 -5.162 -13.856 1.00 75.50 215 PRO A O 1
ATOM 1790 N N . THR A 1 216 ? -11.189 -6.313 -15.282 1.00 72.06 216 THR A N 1
ATOM 1791 C CA . THR A 1 216 ? -10.239 -6.228 -16.401 1.00 72.06 216 THR A CA 1
ATOM 1792 C C . THR A 1 216 ? -10.131 -4.828 -16.998 1.00 72.06 216 THR A C 1
ATOM 1794 O O . THR A 1 216 ? -9.099 -4.495 -17.581 1.00 72.06 216 THR A O 1
ATOM 1797 N N . THR A 1 217 ? -11.142 -3.973 -16.816 1.00 68.81 217 THR A N 1
ATOM 1798 C CA . THR A 1 217 ? -11.089 -2.587 -17.287 1.00 68.81 217 THR A CA 1
ATOM 1799 C C . THR A 1 217 ? -10.367 -1.669 -16.310 1.00 68.81 217 THR A C 1
ATOM 1801 O O . THR A 1 217 ? -10.176 -0.509 -16.641 1.00 68.81 217 THR A O 1
ATOM 1804 N N . ASP A 1 218 ? -9.927 -2.144 -15.136 1.00 63.81 218 ASP A N 1
ATOM 1805 C CA . ASP A 1 218 ? -9.341 -1.289 -14.094 1.00 63.81 218 ASP A CA 1
ATOM 1806 C C . ASP A 1 218 ? -7.890 -0.856 -14.388 1.00 63.81 218 ASP A C 1
ATOM 1808 O O . ASP A 1 218 ? -7.295 -0.100 -13.623 1.00 63.81 218 ASP A O 1
ATOM 1812 N N . THR A 1 219 ? -7.294 -1.251 -15.519 1.00 64.19 219 THR A N 1
ATOM 1813 C CA . THR A 1 219 ? -5.911 -0.903 -15.915 1.00 64.19 219 THR A CA 1
ATOM 1814 C C . THR A 1 219 ? -5.750 0.508 -16.500 1.00 64.19 219 THR A C 1
ATOM 1816 O O . THR A 1 219 ? -4.745 0.786 -17.141 1.00 64.19 219 THR A O 1
ATOM 1819 N N . VAL A 1 220 ? -6.731 1.400 -16.341 1.00 72.56 220 VAL A N 1
ATOM 1820 C CA . VAL A 1 220 ? -6.736 2.701 -17.044 1.00 72.56 220 VAL A CA 1
ATOM 1821 C C . VAL A 1 220 ? -5.763 3.719 -16.453 1.00 72.56 220 VAL A C 1
ATOM 1823 O O . VAL A 1 220 ? -5.302 4.618 -17.154 1.00 72.56 220 VAL A O 1
ATOM 1826 N N . VAL A 1 221 ? -5.463 3.598 -15.161 1.00 84.56 221 VAL A N 1
ATOM 1827 C CA . VAL A 1 221 ? -4.599 4.550 -14.461 1.00 84.56 221 VAL A CA 1
ATOM 1828 C C . VAL A 1 221 ? -3.260 3.903 -14.144 1.00 84.56 221 VAL A C 1
ATOM 1830 O O . VAL A 1 221 ? -3.210 2.883 -13.447 1.00 84.56 221 VAL A O 1
ATOM 1833 N N . ASP A 1 222 ? -2.207 4.543 -14.646 1.00 91.12 222 ASP A N 1
ATOM 1834 C CA . ASP A 1 222 ? -0.812 4.151 -14.481 1.00 91.12 222 ASP A CA 1
ATOM 1835 C C . ASP A 1 222 ? -0.139 4.891 -13.315 1.00 91.12 222 ASP A C 1
ATOM 1837 O O . ASP A 1 222 ? -0.685 5.825 -12.715 1.00 91.12 222 ASP A O 1
ATOM 1841 N N . LEU A 1 223 ? 1.071 4.436 -12.993 1.00 94.44 223 LEU A N 1
ATOM 1842 C CA . LEU A 1 223 ? 2.004 5.131 -12.118 1.00 94.44 223 LEU A CA 1
ATOM 1843 C C . LEU A 1 223 ? 2.930 6.011 -12.971 1.00 94.44 223 LEU A C 1
ATOM 1845 O O . LEU A 1 223 ? 3.334 5.615 -14.058 1.00 94.44 223 LEU A O 1
ATOM 1849 N N . TYR A 1 224 ? 3.307 7.179 -12.467 1.00 95.25 224 TYR A N 1
ATOM 1850 C CA . TYR A 1 224 ? 4.180 8.125 -13.158 1.00 95.25 224 TYR A CA 1
ATOM 1851 C C . TYR A 1 224 ? 5.358 8.506 -12.264 1.00 95.25 224 TYR A C 1
ATOM 1853 O O . TYR A 1 224 ? 5.226 8.557 -11.040 1.00 95.25 224 TYR A O 1
ATOM 1861 N N . THR A 1 225 ? 6.512 8.812 -12.855 1.00 95.38 225 THR A N 1
ATOM 1862 C CA . THR A 1 225 ? 7.593 9.489 -12.127 1.00 95.38 225 THR A CA 1
ATOM 1863 C C . THR A 1 225 ? 7.140 10.903 -11.783 1.00 95.38 225 THR A C 1
ATOM 1865 O O . THR A 1 225 ? 6.597 11.618 -12.627 1.00 95.38 225 THR A O 1
ATOM 1868 N N . LYS A 1 226 ? 7.331 11.313 -10.530 1.00 93.25 226 LYS A N 1
ATOM 1869 C CA . LYS A 1 226 ? 6.913 12.623 -10.035 1.00 93.25 226 LYS A CA 1
ATOM 1870 C C . LYS A 1 226 ? 7.797 13.713 -10.646 1.00 93.25 226 LYS A C 1
ATOM 1872 O O . LYS A 1 226 ? 8.870 14.013 -10.133 1.00 93.25 226 LYS A O 1
ATOM 1877 N N . GLY A 1 227 ? 7.319 14.283 -11.746 1.00 89.81 227 GLY A N 1
ATOM 1878 C CA . GLY A 1 227 ? 7.829 15.504 -12.367 1.00 89.81 227 GLY A CA 1
ATOM 1879 C C . GLY A 1 227 ? 6.856 16.665 -12.159 1.00 89.81 227 GLY A C 1
ATOM 1880 O O . GLY A 1 227 ? 6.454 16.955 -11.028 1.00 89.81 227 GLY A O 1
ATOM 1881 N N . ASP A 1 228 ? 6.440 17.306 -13.253 1.00 83.62 228 ASP A N 1
ATOM 1882 C CA . ASP A 1 228 ? 5.377 18.313 -13.227 1.00 83.62 228 ASP A CA 1
ATOM 1883 C C . ASP A 1 228 ? 4.027 17.672 -12.850 1.00 83.62 228 ASP A C 1
ATOM 1885 O O . ASP A 1 228 ? 3.599 16.655 -13.399 1.00 83.62 228 ASP A O 1
ATOM 1889 N N . ASN A 1 229 ? 3.328 18.290 -11.895 1.00 83.25 229 ASN A N 1
ATOM 1890 C CA . ASN A 1 229 ? 2.034 17.831 -11.407 1.00 83.25 229 ASN A CA 1
ATOM 1891 C C . ASN A 1 229 ? 0.926 17.861 -12.468 1.00 83.25 229 ASN A C 1
ATOM 1893 O O . ASN A 1 229 ? -0.074 17.161 -12.297 1.00 83.25 229 ASN A O 1
ATOM 1897 N N . ILE A 1 230 ? 1.045 18.694 -13.503 1.00 90.94 230 ILE A N 1
ATOM 1898 C CA . ILE A 1 230 ? -0.001 18.840 -14.524 1.00 90.94 230 ILE A CA 1
ATOM 1899 C C . ILE A 1 230 ? 0.039 17.672 -15.513 1.00 90.94 230 ILE A C 1
ATOM 1901 O O . ILE A 1 230 ? -1.006 17.102 -15.827 1.00 90.94 230 ILE A O 1
ATOM 1905 N N . GLU A 1 231 ? 1.229 17.279 -15.961 1.00 91.88 231 GLU A N 1
ATOM 1906 C CA . GLU A 1 231 ? 1.407 16.317 -17.051 1.00 91.88 231 GLU A CA 1
ATOM 1907 C C . GLU A 1 231 ? 0.803 14.945 -16.728 1.00 91.88 231 GLU A C 1
ATOM 1909 O O . GLU A 1 231 ? -0.043 14.441 -17.469 1.00 91.88 231 GLU A O 1
ATOM 1914 N N . TRP A 1 232 ? 1.157 14.360 -15.581 1.00 92.94 232 TRP A N 1
ATOM 1915 C CA . TRP A 1 232 ? 0.667 13.028 -15.212 1.00 92.94 232 TRP A CA 1
ATOM 1916 C C . TRP A 1 232 ? -0.849 13.006 -14.961 1.00 92.94 232 TRP A C 1
ATOM 1918 O O . TRP A 1 232 ? -1.524 12.017 -15.263 1.00 92.94 232 TRP A O 1
ATOM 1928 N N . ARG A 1 233 ? -1.412 14.110 -14.447 1.00 93.50 233 ARG A N 1
ATOM 1929 C CA . ARG A 1 233 ? -2.861 14.250 -14.233 1.00 93.50 233 ARG A CA 1
ATOM 1930 C C . ARG A 1 233 ? -3.606 14.319 -15.554 1.00 93.50 233 ARG A C 1
ATOM 1932 O O . ARG A 1 233 ? -4.623 13.649 -15.702 1.00 93.50 233 ARG A O 1
ATOM 1939 N N . MET A 1 234 ? -3.093 15.094 -16.508 1.00 93.06 234 MET A N 1
ATOM 1940 C CA . MET A 1 234 ? -3.664 15.169 -17.850 1.00 93.06 234 MET A CA 1
ATOM 1941 C C . MET A 1 234 ? -3.599 13.809 -18.542 1.00 93.06 234 MET A C 1
ATOM 1943 O O . MET A 1 234 ? -4.614 13.352 -19.057 1.00 93.06 234 MET A O 1
ATOM 1947 N N . SER A 1 235 ? -2.460 13.117 -18.473 1.00 91.19 235 SER A N 1
ATOM 1948 C CA . SER A 1 235 ? -2.314 11.753 -18.999 1.00 91.19 235 SER A CA 1
ATOM 1949 C C . SER A 1 235 ? -3.319 10.780 -18.374 1.00 91.19 235 SER A C 1
ATOM 1951 O O . SER A 1 235 ? -3.984 10.038 -19.095 1.00 91.19 235 SER A O 1
ATOM 1953 N N . SER A 1 236 ? -3.511 10.845 -17.052 1.00 90.25 236 SER A N 1
ATOM 1954 C CA . SER A 1 236 ? -4.517 10.034 -16.351 1.00 90.25 236 SER A CA 1
ATOM 1955 C C . SER A 1 236 ? -5.936 10.332 -16.857 1.00 90.25 236 SER A C 1
ATOM 1957 O O . SER A 1 236 ? -6.691 9.408 -17.155 1.00 90.25 236 SER A O 1
ATOM 1959 N N . LEU A 1 237 ? -6.300 11.613 -17.004 1.00 90.50 237 LEU A N 1
ATOM 1960 C CA . LEU A 1 237 ? -7.611 12.030 -17.515 1.00 90.50 237 LEU A CA 1
ATOM 1961 C C . LEU A 1 237 ? -7.838 11.580 -18.962 1.00 90.50 237 LEU A C 1
ATOM 1963 O O . LEU A 1 237 ? -8.911 11.068 -19.277 1.00 90.50 237 LEU A O 1
ATOM 1967 N N . TYR A 1 238 ? -6.836 11.727 -19.830 1.00 90.56 238 TYR A N 1
ATOM 1968 C CA . TYR A 1 238 ? -6.917 11.279 -21.219 1.00 90.56 238 TYR A CA 1
ATOM 1969 C C . TYR A 1 238 ? -7.092 9.765 -21.327 1.00 90.56 238 TYR A C 1
ATOM 1971 O O . TYR A 1 238 ? -7.905 9.307 -22.131 1.00 90.56 238 TYR A O 1
ATOM 1979 N N . ASN A 1 239 ? -6.376 8.988 -20.509 1.00 87.81 239 ASN A N 1
ATOM 1980 C CA . ASN A 1 239 ? -6.520 7.534 -20.482 1.00 87.81 239 ASN A CA 1
ATOM 1981 C C . ASN A 1 239 ? -7.935 7.116 -20.067 1.00 87.81 239 ASN A C 1
ATOM 1983 O O . ASN A 1 239 ? -8.516 6.233 -20.697 1.00 87.81 239 ASN A O 1
ATOM 1987 N N . ILE A 1 240 ? -8.514 7.788 -19.065 1.00 86.25 240 ILE A N 1
ATOM 1988 C CA . ILE A 1 240 ? -9.902 7.562 -18.632 1.00 86.25 240 ILE A CA 1
ATOM 1989 C C . ILE A 1 240 ? -10.879 7.906 -19.749 1.00 86.25 240 ILE A C 1
ATOM 1991 O O . ILE A 1 240 ? -11.718 7.084 -20.106 1.00 86.25 240 ILE A O 1
ATOM 1995 N N . TYR A 1 241 ? -10.741 9.088 -20.345 1.00 86.50 241 TYR A N 1
ATOM 1996 C CA . TYR A 1 241 ? -11.631 9.551 -21.406 1.00 86.50 241 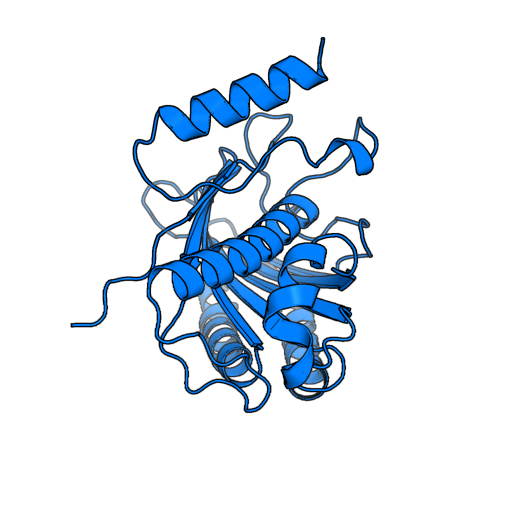TYR A CA 1
ATOM 1997 C C . TYR A 1 241 ? -11.640 8.608 -22.619 1.00 86.50 241 TYR A C 1
ATOM 1999 O O . TYR A 1 241 ? -12.707 8.244 -23.104 1.00 86.50 241 TYR A O 1
ATOM 2007 N N . ARG A 1 242 ? -10.464 8.125 -23.048 1.00 85.44 242 ARG A N 1
ATOM 2008 C CA . ARG A 1 242 ? -10.314 7.162 -24.157 1.00 85.44 242 ARG A CA 1
ATOM 2009 C C . ARG A 1 242 ? -10.967 5.799 -23.921 1.00 85.44 242 ARG A C 1
ATOM 2011 O O . ARG A 1 242 ? -11.061 5.023 -24.862 1.00 85.44 242 ARG A O 1
ATOM 2018 N N . LYS A 1 243 ? -11.314 5.459 -22.681 1.00 80.25 243 LYS A N 1
ATOM 2019 C CA . LYS A 1 243 ? -11.971 4.189 -22.339 1.00 80.25 243 LYS A CA 1
ATOM 2020 C C . LYS A 1 243 ? -13.483 4.326 -22.188 1.00 80.25 243 LYS A C 1
ATOM 2022 O O . LYS A 1 243 ? -14.166 3.309 -22.159 1.00 80.25 243 LYS A O 1
ATOM 2027 N N . VAL A 1 244 ? -13.978 5.555 -22.047 1.00 77.75 244 VAL A N 1
ATOM 2028 C CA . VAL A 1 244 ? -15.406 5.857 -21.890 1.00 77.75 244 VAL A CA 1
ATOM 2029 C C . VAL A 1 244 ? -16.092 6.077 -23.244 1.00 77.75 244 VAL A C 1
ATOM 2031 O O . VAL A 1 244 ? -17.278 5.781 -23.359 1.00 77.75 244 VAL A O 1
ATOM 2034 N N . ILE A 1 245 ? -15.365 6.590 -24.244 1.00 70.00 245 ILE A N 1
ATOM 2035 C CA . ILE A 1 245 ? -15.825 6.733 -25.640 1.00 70.00 245 ILE A CA 1
ATOM 2036 C C . ILE A 1 245 ? -15.440 5.496 -26.438 1.00 70.00 245 ILE A C 1
ATOM 2038 O O . ILE A 1 245 ? -16.295 5.031 -27.220 1.00 70.00 245 ILE A O 1
#

Nearest PDB structures (foldseek):
  7azn-assembly1_A  TM=4.185E-01  e=1.303E+00  Mus musculus
  6v8i-assembly1_BB  TM=2.245E-01  e=1.758E+00  Dubowvirus dv80alpha
  6v8i-assembly1_EA  TM=2.078E-01  e=3.200E+00  Dubowvirus dv80alpha
  5eo6-assembly1_B  TM=1.730E-01  e=9.983E+00  Acinetobacter baumannii

Organism: NCBI:txid560819

Sequence (245 aa):
MRSEPPVFCGWIPAVSGRLSFSVFGQSEHPTKSISAHAADRTRRYLVVYQRRITADAVVPLKSLLLPALHLDGDFIFLFLASTDDGRLKQEFLRGRAFIFRRRSGWTMIKREIRKYRDYLNEFRFSRDEKVTDFAKEKHEYFMNECTRFCVFCVDVSIRRTGTTEIFPVIEHDGYHDAPNLPCDSKEREHILYILSAQIFYFLKDIGHRHQNHDPTTDTVVDLYTKGDNIEWRMSSLYNIYRKVI